Protein AF-0000000071758592 (afdb_homodimer)

pLDDT: mean 72.87, std 27.84, range [23.59, 98.31]

Solvent-accessible surface area (backbone atoms only — not comparable to full-atom values): 18813 Å² total; per-residue (Å²): 136,83,80,76,75,73,75,75,74,72,72,74,69,69,70,70,71,72,64,45,33,30,41,40,40,40,41,45,61,36,61,41,63,49,75,41,60,48,91,80,34,47,66,37,63,74,42,53,36,36,32,28,36,72,85,67,42,37,52,44,51,39,49,61,78,44,26,62,90,69,74,49,80,78,62,32,78,92,36,65,96,32,55,48,68,48,77,82,37,16,61,52,16,31,68,29,35,37,35,51,54,29,39,54,82,66,38,43,43,32,37,42,38,24,74,88,76,73,43,78,44,39,35,39,38,43,35,26,91,48,59,28,59,50,52,94,58,64,50,67,57,72,79,69,88,71,74,79,89,75,81,81,74,80,73,78,73,73,82,74,130,135,84,80,75,74,73,75,74,73,72,72,72,69,69,70,70,72,71,64,45,33,30,39,39,39,40,42,45,62,37,61,43,64,49,76,41,60,48,91,79,34,48,68,37,63,74,42,53,36,35,32,27,36,70,85,66,43,37,52,45,52,39,51,62,79,44,27,64,91,70,75,50,81,78,60,32,77,91,36,64,96,32,56,45,70,47,78,82,38,17,60,52,16,31,69,28,35,37,36,50,53,29,40,55,84,66,37,43,43,34,37,42,37,25,74,88,76,74,44,75,44,39,35,37,37,42,35,26,90,47,61,28,58,48,53,95,58,68,48,65,56,72,77,69,87,73,72,79,89,76,74,81,72,80,76,76,81,72,82,73,131

Foldseek 3Di:
DPPPPPPPPPPPPPPVVVQDAAEAEEEAQAKTKDWDFDPVQAQCLQFWKFKAFPPDAGQWIDHNHDILVHDDDDHHPVRPPFKDFDNVSNRRRIGMMMGGRDDQVNFGKMWMDRPVVGDIHIYGYGYANDPQPPDVPPPSPRDDPPDDDDDDDDDDDDPDD/DPPPPPPPPPPPPPPVVVQDAAEAEEEAQAKTKDWDFDPVQAQCLQFWKFKAFPPDAGQWIDHNHDILVHDDDDHHPVRPPFKDFDNVSNRRRIGMMMGGRDDQVNFGKMWMDRPVVGDIHIYGYGYANDDQPPDVPPPSPRDDPPPDDDDPDDDDPDPDD

Sequence (322 aa):
MIRIMRKLFSSVSLLNVHANVTRVVVKEGNDATLPCSLSTRQNITSELFDWKKDGQKEVFLYAGGETYSNGRMGQDAQFTNRVSHFPEELSHGNSSIIIRDAEVADSGSYTCDFPHLEQKSYIWLVVSEYIIISFGFQTLISPKAWFNSFSLSCKFSQFSAMIRIMRKLFSSVSLLNVHANVTRVVVKEGNDATLPCSLSTRQNITSELFDWKKDGQKEVFLYAGGETYSNGRMGQDAQFTNRVSHFPEELSHGNSSIIIRDAEVADSGSYTCDFPHLEQKSYIWLVVSEYIIISFGFQTLISPKAWFNSFSLSCKFSQFSA

Radius of gyration: 23.03 Å; Cα contacts (8 Å, |Δi|>4): 655; chains: 2; bounding box: 88×68×72 Å

InterPro domains:
  IPR003599 Immunoglobulin domain subtype [SM00409] (21-128)
  IPR007110 Immunoglobulin-like domain [PS50835] (10-123)
  IPR013106 Immunoglobulin V-set domain [PF07686] (23-118)
  IPR013106 Immunoglobulin V-set domain [SM00406] (31-114)
  IPR013783 Immunoglobulin-like fold [G3DSA:2.60.40.10] (12-132)
  IPR036179 Immunoglobulin-like domain superfamily [SSF48726] (23-114)
  IPR050504 BTN/MOG-like [PTHR24100] (13-127)

Secondary structure (DSSP, 8-state):
--------------------EEEEEEETTS-EEE--B-TT----TT-EEEEEETTTEEEEEEETTB-GGGT-----GGGTTTEEE-GGGGGGTB--EEETT--GGG-EEEEEEETTTTEEEEEEEEEESS-----TTT---------S-------------/--------------------EEEEEEETTS-EEE--B-TT----TT-EEEEEETTTEEEEEEETTB-GGGT-----GGGTTTEEE-GGGGGGTB--EEETT--GGG-EEEEEEETTTTEEEEEEEEEESS-----TTT---------S-------------

Structure (mmCIF, N/CA/C/O backbone):
data_AF-0000000071758592-model_v1
#
loop_
_entity.id
_entity.type
_entity.pdbx_description
1 polymer 'Ig-like domain-containing protein'
#
loop_
_atom_site.group_PDB
_atom_site.id
_atom_site.type_symbol
_atom_site.label_atom_id
_atom_site.label_alt_id
_atom_site.label_comp_id
_atom_site.label_asym_id
_atom_site.label_entity_id
_atom_site.label_seq_id
_atom_site.pdbx_PDB_ins_code
_atom_site.Cartn_x
_atom_site.Cartn_y
_atom_site.Cartn_z
_atom_site.occupancy
_atom_site.B_iso_or_equiv
_atom_site.auth_seq_id
_atom_site.auth_comp_id
_atom_site.auth_asym_id
_atom_site.auth_atom_id
_atom_site.pdbx_PDB_model_num
ATOM 1 N N . MET A 1 1 ? -38.25 19.5 50.875 1 31.03 1 MET A N 1
ATOM 2 C CA . MET A 1 1 ? -38.5 18.984 49.531 1 31.03 1 MET A CA 1
ATOM 3 C C . MET A 1 1 ? -37.344 19.359 48.594 1 31.03 1 MET A C 1
ATOM 5 O O . MET A 1 1 ? -37.281 20.484 48.094 1 31.03 1 MET A O 1
ATOM 9 N N . ILE A 1 2 ? -36.094 18.969 49 1 35.84 2 ILE A N 1
ATOM 10 C CA . ILE A 1 2 ? -34.812 19.125 48.344 1 35.84 2 ILE A CA 1
ATOM 11 C C . ILE A 1 2 ? -34.844 18.453 46.969 1 35.84 2 ILE A C 1
ATOM 13 O O . ILE A 1 2 ? -35.125 17.25 46.875 1 35.84 2 ILE A O 1
ATOM 17 N N . ARG A 1 3 ? -35.219 19.234 45.906 1 28.41 3 ARG A N 1
ATOM 18 C CA . ARG A 1 3 ? -35.188 18.922 44.469 1 28.41 3 ARG A CA 1
ATOM 19 C C . ARG A 1 3 ? -33.844 18.344 44.094 1 28.41 3 ARG A C 1
ATOM 21 O O . ARG A 1 3 ? -32.812 18.984 44.25 1 28.41 3 ARG A O 1
ATOM 28 N N . ILE A 1 4 ? -33.688 16.969 44.125 1 35 4 ILE A N 1
ATOM 29 C CA . ILE A 1 4 ? -32.625 16.109 43.594 1 35 4 ILE A CA 1
ATOM 30 C C . ILE A 1 4 ? -32.375 16.469 42.125 1 35 4 ILE A C 1
ATOM 32 O O . ILE A 1 4 ? -33.219 16.266 41.281 1 35 4 ILE A O 1
ATOM 36 N N . MET A 1 5 ? -31.938 17.688 41.844 1 31.64 5 MET A N 1
ATOM 37 C CA . MET A 1 5 ? -31.484 17.891 40.469 1 31.64 5 MET A CA 1
ATOM 38 C C . MET A 1 5 ? -30.547 16.766 40.031 1 31.64 5 MET A C 1
ATOM 40 O O . MET A 1 5 ? -29.438 16.641 40.594 1 31.64 5 MET A O 1
ATOM 44 N N . ARG A 1 6 ? -31.125 15.625 39.688 1 28.97 6 ARG A N 1
ATOM 45 C CA . ARG A 1 6 ? -30.391 14.57 39 1 28.97 6 ARG A CA 1
ATOM 46 C C . ARG A 1 6 ? -29.656 15.125 37.781 1 28.97 6 ARG A C 1
ATOM 48 O O . ARG A 1 6 ? -30.297 15.633 36.844 1 28.97 6 ARG A O 1
ATOM 55 N N . LYS A 1 7 ? -28.562 15.883 38.031 1 34.12 7 LYS A N 1
ATOM 56 C CA . LYS A 1 7 ? -27.719 16.172 36.875 1 34.12 7 LYS A CA 1
ATOM 57 C C . LYS A 1 7 ? -27.547 14.914 36.031 1 34.12 7 LYS A C 1
ATOM 59 O O . LYS A 1 7 ? -27.031 13.898 36.5 1 34.12 7 LYS A O 1
ATOM 64 N N . LEU A 1 8 ? -28.438 14.711 35.031 1 31.7 8 LEU A N 1
ATOM 65 C CA . LEU A 1 8 ? -28.234 13.766 33.938 1 31.7 8 LEU A CA 1
ATOM 66 C C . LEU A 1 8 ? -26.891 13.977 33.281 1 31.7 8 LEU A C 1
ATOM 68 O O . LEU A 1 8 ? -26.625 15.039 32.688 1 31.7 8 LEU A O 1
ATOM 72 N N . PHE A 1 9 ? -25.781 13.586 33.938 1 29.17 9 PHE A N 1
ATOM 73 C CA . PHE A 1 9 ? -24.547 13.445 33.188 1 29.17 9 PHE A CA 1
ATOM 74 C C . PHE A 1 9 ? -24.75 12.617 31.922 1 29.17 9 PHE A C 1
ATOM 76 O O . PHE A 1 9 ? -25.078 11.43 32 1 29.17 9 PHE A O 1
ATOM 83 N N . SER A 1 10 ? -25.359 13.281 30.906 1 29.67 10 SER A N 1
ATOM 84 C CA . SER A 1 10 ? -25.266 12.641 29.594 1 29.67 10 SER A CA 1
ATOM 85 C C . SER A 1 10 ? -23.844 12.164 29.328 1 29.67 10 SER A C 1
ATOM 87 O O . SER A 1 10 ? -22.891 12.945 29.422 1 29.67 10 SER A O 1
ATOM 89 N N . SER A 1 11 ? -23.531 10.969 29.641 1 29.34 11 SER A N 1
ATOM 90 C CA . SER A 1 11 ? -22.328 10.289 29.156 1 29.34 11 SER A CA 1
ATOM 91 C C . SER A 1 11 ? -22.109 10.555 27.672 1 29.34 11 SER A C 1
ATOM 93 O O . SER A 1 11 ? -22.953 10.234 26.844 1 29.34 11 SER A O 1
ATOM 95 N N . VAL A 1 12 ? -21.625 11.75 27.312 1 29.31 12 VAL A N 1
ATOM 96 C CA . VAL A 1 12 ? -21.078 11.82 25.953 1 29.31 12 VAL A CA 1
ATOM 97 C C . VAL A 1 12 ? -20.328 10.531 25.641 1 29.31 12 VAL A C 1
ATOM 99 O O . VAL A 1 12 ? -19.344 10.195 26.297 1 29.31 12 VAL A O 1
ATOM 102 N N . SER A 1 13 ? -21.062 9.531 25.297 1 26.5 13 SER A N 1
ATOM 103 C CA . SER A 1 13 ? -20.422 8.391 24.641 1 26.5 13 SER A CA 1
ATOM 104 C C . SER A 1 13 ? -19.391 8.844 23.625 1 26.5 13 SER A C 1
ATOM 106 O O . SER A 1 13 ? -19.703 9.555 22.656 1 26.5 13 SER A O 1
ATOM 108 N N . LEU A 1 14 ? -18.297 9.359 24.094 1 26.42 14 LEU A N 1
ATOM 109 C CA . LEU A 1 14 ? -17.188 9.406 23.141 1 26.42 14 LEU A CA 1
ATOM 110 C C . LEU A 1 14 ? -17.219 8.195 22.219 1 26.42 14 LEU A C 1
ATOM 112 O O . LEU A 1 14 ? -17.141 7.055 22.688 1 26.42 14 LEU A O 1
ATOM 116 N N . LEU A 1 15 ? -18.172 8.227 21.312 1 27.3 15 LEU A N 1
ATOM 117 C CA . LEU A 1 15 ? -17.953 7.297 20.219 1 27.3 15 LEU A CA 1
ATOM 118 C C . LEU A 1 15 ? -16.453 7.129 19.938 1 27.3 15 LEU A C 1
ATOM 120 O O . LEU A 1 15 ? -15.773 8.102 19.609 1 27.3 15 LEU A O 1
ATOM 124 N N . ASN A 1 16 ? -15.773 6.52 20.828 1 29.36 16 ASN A N 1
ATOM 125 C CA . ASN A 1 16 ? -14.484 5.98 20.422 1 29.36 16 ASN A CA 1
ATOM 126 C C . ASN A 1 16 ? -14.477 5.578 18.953 1 29.36 16 ASN A C 1
ATOM 128 O O . ASN A 1 16 ? -14.992 4.52 18.594 1 29.36 16 ASN A O 1
ATOM 132 N N . VAL A 1 17 ? -14.969 6.387 18.047 1 33.94 17 VAL A N 1
ATOM 133 C CA . VAL A 1 17 ? -14.805 6.039 16.641 1 33.94 17 VAL A CA 1
ATOM 134 C C . VAL A 1 17 ? -13.414 5.461 16.406 1 33.94 17 VAL A C 1
ATOM 136 O O . VAL A 1 17 ? -12.406 6.16 16.562 1 33.94 17 VAL A O 1
ATOM 139 N N . HIS A 1 18 ? -13.023 4.312 16.969 1 38.28 18 HIS A N 1
ATOM 140 C CA . HIS A 1 18 ? -11.867 3.473 16.688 1 38.28 18 HIS A CA 1
ATOM 141 C C . HIS A 1 18 ? -11.461 3.588 15.219 1 38.28 18 HIS A C 1
ATOM 143 O O . HIS A 1 18 ? -12.148 3.082 14.328 1 38.28 18 HIS A O 1
ATOM 149 N N . ALA A 1 19 ? -11.242 4.762 14.672 1 47.91 19 ALA A N 1
ATOM 150 C CA . ALA A 1 19 ? -10.742 4.887 13.305 1 47.91 19 ALA A CA 1
ATOM 151 C C . ALA A 1 19 ? -9.766 3.758 12.977 1 47.91 19 ALA A C 1
ATOM 153 O O . ALA A 1 19 ? -8.898 3.426 13.781 1 47.91 19 ALA A O 1
ATOM 154 N N . ASN A 1 20 ? -10.102 2.705 12.273 1 61.38 20 ASN A N 1
ATOM 155 C CA . ASN A 1 20 ? -9.297 1.632 11.703 1 61.38 20 ASN A CA 1
ATOM 156 C C . ASN A 1 20 ? -7.984 2.16 11.125 1 61.38 20 ASN A C 1
ATOM 158 O O . ASN A 1 20 ? -7.988 3.102 10.336 1 61.38 20 ASN A O 1
ATOM 162 N N . VAL A 1 21 ? -6.934 1.914 11.898 1 72.38 21 VAL A N 1
ATOM 163 C CA . VAL A 1 21 ? -5.609 2.342 11.453 1 72.38 21 VAL A CA 1
ATOM 164 C C . VAL A 1 21 ? -4.969 1.245 10.609 1 72.38 21 VAL A C 1
ATOM 166 O O . VAL A 1 21 ? -4.918 0.085 11.023 1 72.38 21 VAL A O 1
ATOM 169 N N . THR A 1 22 ? -4.688 1.571 9.398 1 77.62 22 THR A N 1
ATOM 170 C CA . THR A 1 22 ? -3.928 0.659 8.547 1 77.62 22 THR A CA 1
ATOM 171 C C . THR A 1 22 ? -2.434 0.759 8.844 1 77.62 22 THR A C 1
ATOM 173 O O . THR A 1 22 ? -1.905 1.856 9.031 1 77.62 22 THR A O 1
ATOM 176 N N . ARG A 1 23 ? -1.809 -0.442 8.836 1 79.56 23 ARG A N 1
ATOM 177 C CA . ARG A 1 23 ? -0.366 -0.462 9.055 1 79.56 23 ARG A CA 1
ATOM 178 C C . ARG A 1 23 ? 0.372 -0.882 7.789 1 79.56 23 ARG A C 1
ATOM 180 O O . ARG A 1 23 ? 0.004 -1.87 7.148 1 79.56 23 ARG A O 1
ATOM 187 N N . VAL A 1 24 ? 1.35 -0.107 7.516 1 84.75 24 VAL A N 1
ATOM 188 C CA . VAL A 1 24 ? 2.227 -0.403 6.387 1 84.75 24 VAL A CA 1
ATOM 189 C C . VAL A 1 24 ? 3.674 -0.498 6.867 1 84.75 24 VAL A C 1
ATOM 191 O O . VAL A 1 24 ? 4.18 0.418 7.52 1 84.75 24 VAL A O 1
ATOM 194 N N . VAL A 1 25 ? 4.262 -1.623 6.668 1 81.5 25 VAL A N 1
ATOM 195 C CA . VAL A 1 25 ? 5.652 -1.841 7.059 1 81.5 25 VAL A CA 1
ATOM 196 C C . VAL A 1 25 ? 6.496 -2.145 5.82 1 81.5 25 VAL A C 1
ATOM 198 O O . VAL A 1 25 ? 6.219 -3.102 5.094 1 81.5 25 VAL A O 1
ATOM 201 N N . VAL A 1 26 ? 7.562 -1.244 5.582 1 84 26 VAL A N 1
ATOM 202 C CA . VAL A 1 26 ? 8.414 -1.439 4.41 1 84 26 VAL A CA 1
ATOM 203 C C . VAL A 1 26 ? 9.883 -1.297 4.809 1 84 26 VAL A C 1
ATOM 205 O O . VAL A 1 26 ? 10.195 -0.675 5.828 1 84 26 VAL A O 1
ATOM 208 N N . LYS A 1 27 ? 10.695 -1.853 4.004 1 79.31 27 LYS A N 1
ATOM 209 C CA . LYS A 1 27 ? 12.133 -1.648 4.164 1 79.31 27 LYS A CA 1
ATOM 210 C C . LYS A 1 27 ? 12.57 -0.303 3.588 1 79.31 27 LYS A C 1
ATOM 212 O O . LYS A 1 27 ? 12.016 0.156 2.588 1 79.31 27 LYS A O 1
ATOM 217 N N . GLU A 1 28 ? 13.555 0.282 4.281 1 85.25 28 GLU A N 1
ATOM 218 C CA . GLU A 1 28 ? 14.109 1.518 3.734 1 85.25 28 GLU A CA 1
ATOM 219 C C . GLU A 1 28 ? 14.562 1.327 2.291 1 85.25 28 GLU A C 1
ATOM 221 O O . GLU A 1 28 ? 15.125 0.286 1.943 1 85.25 28 GLU A O 1
ATOM 226 N N . GLY A 1 29 ? 14.391 2.414 1.484 1 85.69 29 GLY A N 1
ATOM 227 C CA . GLY A 1 29 ? 14.758 2.359 0.079 1 85.69 29 GLY A CA 1
ATOM 228 C C . GLY A 1 29 ? 13.633 1.854 -0.812 1 85.69 29 GLY A C 1
ATOM 229 O O . GLY A 1 29 ? 13.656 2.074 -2.025 1 85.69 29 GLY A O 1
ATOM 230 N N . ASN A 1 30 ? 12.719 1.124 -0.213 1 84.88 30 ASN A N 1
ATOM 231 C CA . ASN A 1 30 ? 11.539 0.695 -0.96 1 84.88 30 ASN A CA 1
ATOM 232 C C . ASN A 1 30 ? 10.477 1.791 -1.013 1 84.88 30 ASN A C 1
ATOM 234 O O . ASN A 1 30 ? 10.5 2.719 -0.203 1 84.88 30 ASN A O 1
ATOM 238 N N . ASP A 1 31 ? 9.586 1.705 -2.064 1 89.94 31 ASP A N 1
ATOM 239 C CA . ASP A 1 31 ? 8.43 2.596 -2.104 1 89.94 31 ASP A CA 1
ATOM 240 C C . ASP 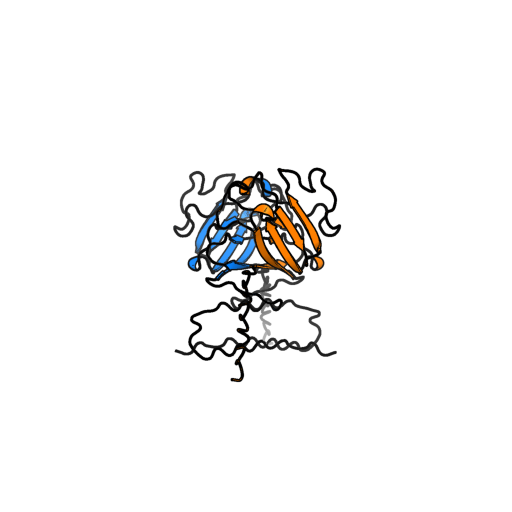A 1 31 ? 7.375 2.17 -1.088 1 89.94 31 ASP A C 1
ATOM 242 O O . ASP A 1 31 ? 7.191 0.977 -0.838 1 89.94 31 ASP A O 1
ATOM 246 N N . ALA A 1 32 ? 6.773 3.121 -0.51 1 92.5 32 ALA A N 1
ATOM 247 C CA . ALA A 1 32 ? 5.652 2.863 0.39 1 92.5 32 ALA A CA 1
ATOM 248 C C . ALA A 1 32 ? 4.352 3.424 -0.18 1 92.5 32 ALA A C 1
ATOM 250 O O . ALA A 1 32 ? 4.227 4.633 -0.384 1 92.5 32 ALA A O 1
ATOM 251 N N . THR A 1 33 ? 3.424 2.574 -0.477 1 93.5 33 THR A N 1
ATOM 252 C CA . THR A 1 33 ? 2.088 3.027 -0.851 1 93.5 33 THR A CA 1
ATOM 253 C C . THR A 1 33 ? 1.176 3.086 0.371 1 93.5 33 THR A C 1
ATOM 255 O O . THR A 1 33 ? 1.047 2.104 1.104 1 93.5 33 THR A O 1
ATOM 258 N N . LEU A 1 34 ? 0.631 4.211 0.607 1 94.75 34 LEU A N 1
ATOM 259 C CA . LEU A 1 34 ? -0.31 4.414 1.703 1 94.75 34 LEU A CA 1
ATOM 260 C C . LEU A 1 34 ? -1.748 4.379 1.198 1 94.75 34 LEU A C 1
ATOM 262 O O . LEU A 1 34 ? -2.174 5.277 0.466 1 94.75 34 LEU A O 1
ATOM 266 N N . PRO A 1 35 ? -2.461 3.342 1.61 1 91.94 35 PRO A N 1
ATOM 267 C CA . PRO A 1 35 ? -3.791 3.141 1.031 1 91.94 35 PRO A CA 1
ATOM 268 C C . PRO A 1 35 ? -4.852 4.035 1.667 1 91.94 35 PRO A C 1
ATOM 270 O O . PRO A 1 35 ? -4.883 4.188 2.891 1 91.94 35 PRO A O 1
ATOM 273 N N . CYS A 1 36 ? -5.652 4.609 0.811 1 92.38 36 CYS A N 1
ATOM 274 C CA . CYS A 1 36 ? -6.816 5.387 1.228 1 92.38 36 CYS A CA 1
ATOM 275 C C . CYS A 1 36 ? -7.898 5.371 0.153 1 92.38 36 CYS A C 1
ATOM 277 O O . CYS A 1 36 ? -7.664 5.812 -0.974 1 92.38 36 CYS A O 1
ATOM 279 N N . SER A 1 37 ? -9.008 4.832 0.519 1 90.44 37 SER A N 1
ATOM 280 C CA . SER A 1 37 ? -10.141 4.789 -0.401 1 90.44 37 SER A CA 1
ATOM 281 C C . SER A 1 37 ? -11.453 5.035 0.329 1 90.44 37 SER A C 1
ATOM 283 O O . SER A 1 37 ? -11.625 4.609 1.474 1 90.44 37 SER A O 1
ATOM 285 N N . LEU A 1 38 ? -12.266 5.707 -0.417 1 90.38 38 LEU A N 1
ATOM 286 C CA . LEU A 1 38 ? -13.602 5.914 0.133 1 90.38 38 LEU A CA 1
ATOM 287 C C . LEU A 1 38 ? -14.406 4.617 0.118 1 90.38 38 LEU A C 1
ATOM 289 O O . LEU A 1 38 ? -14.312 3.836 -0.833 1 90.38 38 LEU A O 1
ATOM 293 N N . SER A 1 39 ? -15.148 4.457 1.162 1 83.38 39 SER A N 1
ATOM 294 C CA . SER A 1 39 ? -15.992 3.271 1.231 1 83.38 39 SER A CA 1
ATOM 295 C C . SER A 1 39 ? -17.031 3.266 0.115 1 83.38 39 SER A C 1
ATOM 297 O O . SER A 1 39 ? -17.438 2.201 -0.362 1 83.38 39 SER A O 1
ATOM 299 N N . THR A 1 40 ? -17.406 4.434 -0.372 1 89.44 40 THR A N 1
ATOM 300 C CA . THR A 1 40 ? -18.422 4.566 -1.406 1 89.44 40 THR A CA 1
ATOM 301 C C . THR A 1 40 ? -17.828 4.332 -2.789 1 89.44 40 THR A C 1
ATOM 303 O O . THR A 1 40 ? -18.547 4.105 -3.758 1 89.44 40 THR A O 1
ATOM 306 N N . ARG A 1 41 ? -16.531 4.422 -2.914 1 91.38 41 ARG A N 1
ATOM 307 C CA . ARG A 1 41 ? -15.805 4.293 -4.172 1 91.38 41 ARG A CA 1
ATOM 308 C C . ARG A 1 41 ? -16.266 5.336 -5.184 1 91.38 41 ARG A C 1
ATOM 310 O O . ARG A 1 41 ? -16.172 5.121 -6.395 1 91.38 41 ARG A O 1
ATOM 317 N N . GLN A 1 42 ? -16.859 6.402 -4.707 1 95.25 42 GLN A N 1
ATOM 318 C CA . GLN A 1 42 ? -17.297 7.461 -5.613 1 95.25 42 GLN A CA 1
ATOM 319 C C . GLN A 1 42 ? -16.109 8.102 -6.324 1 95.25 42 GLN A C 1
ATOM 321 O O . GLN A 1 42 ? -14.992 8.086 -5.812 1 95.25 42 GLN A O 1
ATOM 326 N N . ASN A 1 43 ? -16.438 8.695 -7.48 1 96.5 43 ASN A N 1
ATOM 327 C CA . ASN A 1 43 ? -15.438 9.461 -8.219 1 96.5 43 ASN A CA 1
ATOM 328 C C . ASN A 1 43 ? -14.961 10.672 -7.422 1 96.5 43 ASN A C 1
ATOM 330 O O . ASN A 1 43 ? -15.773 11.445 -6.91 1 96.5 43 ASN A O 1
ATOM 334 N N . ILE A 1 44 ? -13.641 10.852 -7.344 1 96.81 44 ILE A N 1
ATOM 335 C CA . ILE A 1 44 ? -13.133 11.93 -6.492 1 96.81 44 ILE A CA 1
ATOM 336 C C . ILE A 1 44 ? -12.242 12.859 -7.309 1 96.81 44 ILE A C 1
ATOM 338 O O . ILE A 1 44 ? -11.391 13.555 -6.754 1 96.81 44 ILE A O 1
ATOM 342 N N . THR A 1 45 ? -12.344 12.867 -8.617 1 96.31 45 THR A N 1
ATOM 343 C CA . THR A 1 45 ? -11.516 13.688 -9.492 1 96.31 45 THR A CA 1
ATOM 344 C C . THR A 1 45 ? -11.719 15.172 -9.188 1 96.31 45 THR A C 1
ATOM 346 O O . THR A 1 45 ? -10.812 15.984 -9.414 1 96.31 45 THR A O 1
ATOM 349 N N . SER A 1 46 ? -12.828 15.492 -8.641 1 95.31 46 SER A N 1
ATOM 350 C CA . SER A 1 46 ? -13.125 16.891 -8.336 1 95.31 46 SER A CA 1
ATOM 351 C C . SER A 1 46 ? -13.078 17.156 -6.836 1 95.31 46 SER A C 1
ATOM 353 O O . SER A 1 46 ? -13.383 18.266 -6.383 1 95.31 46 SER A O 1
ATOM 355 N N . GLU A 1 47 ? -12.727 16.141 -6.074 1 95.75 47 GLU A N 1
ATOM 356 C CA . GLU A 1 47 ? -12.719 16.281 -4.621 1 95.75 47 GLU A CA 1
ATOM 357 C C . GLU A 1 47 ? -11.375 16.812 -4.125 1 95.75 47 GLU A C 1
ATOM 359 O O . GLU A 1 47 ? -10.359 16.656 -4.797 1 95.75 47 GLU A O 1
ATOM 364 N N . LEU A 1 48 ? -11.438 17.547 -2.992 1 96.62 48 LEU A N 1
ATOM 365 C CA . LEU A 1 48 ? -10.242 17.938 -2.264 1 96.62 48 LEU A CA 1
ATOM 366 C C . LEU A 1 48 ? -9.867 16.875 -1.227 1 96.62 48 LEU A C 1
ATOM 368 O O . LEU A 1 48 ? -10.727 16.375 -0.5 1 96.62 48 LEU A O 1
ATOM 372 N N . PHE A 1 49 ? -8.672 16.438 -1.264 1 97.19 49 PHE A N 1
ATOM 373 C CA . PHE A 1 49 ? -8.164 15.602 -0.18 1 97.19 49 PHE A CA 1
ATOM 374 C C . PHE A 1 49 ? -6.691 15.891 0.086 1 97.19 49 PHE A C 1
ATOM 376 O O . PHE A 1 49 ? -6 16.453 -0.769 1 97.19 49 PHE A O 1
ATOM 383 N N . ASP A 1 50 ? -6.27 15.578 1.3 1 97.56 50 ASP A N 1
ATOM 384 C CA . ASP A 1 50 ? -4.859 15.781 1.616 1 97.56 50 ASP A CA 1
ATOM 385 C C . ASP A 1 50 ? -4.332 14.672 2.518 1 97.56 50 ASP A C 1
ATOM 387 O O . ASP A 1 50 ? -5.105 13.852 3.021 1 97.56 50 ASP A O 1
ATOM 391 N N . TRP A 1 51 ? -3.061 14.586 2.496 1 97.81 51 TRP A N 1
ATOM 392 C CA . TRP A 1 51 ? -2.307 13.695 3.377 1 97.81 51 TRP A CA 1
ATOM 393 C C . TRP A 1 51 ? -1.39 14.492 4.297 1 97.81 51 TRP A C 1
ATOM 395 O O . TRP A 1 51 ? -0.675 15.391 3.846 1 97.81 51 TRP A O 1
ATOM 405 N N . LYS A 1 52 ? -1.443 14.18 5.617 1 98.12 52 LYS A N 1
ATOM 406 C CA . LYS A 1 52 ? -0.551 14.789 6.598 1 98.12 52 LYS A CA 1
ATOM 407 C C . LYS A 1 52 ? 0.151 13.727 7.438 1 98.12 52 LYS A C 1
ATOM 409 O O . LYS A 1 52 ? -0.418 12.672 7.711 1 98.12 52 LYS A O 1
ATOM 414 N N . LYS A 1 53 ? 1.317 14.047 7.762 1 97.88 53 LYS A N 1
ATOM 415 C CA . LYS A 1 53 ? 2.07 13.203 8.68 1 97.88 53 LYS A CA 1
ATOM 416 C C . LYS A 1 53 ? 2.115 13.82 10.078 1 97.88 53 LYS A C 1
ATOM 418 O O . LYS A 1 53 ? 2.377 15.016 10.227 1 97.88 53 LYS A O 1
ATOM 423 N N . ASP A 1 54 ? 1.842 12.945 11.039 1 95 54 ASP A N 1
ATOM 424 C CA . ASP A 1 54 ? 1.932 13.32 12.453 1 95 54 ASP A CA 1
ATOM 425 C C . ASP A 1 54 ? 1.152 14.602 12.727 1 95 54 ASP A C 1
ATOM 427 O O . ASP A 1 54 ? 1.602 15.453 13.5 1 95 54 ASP A O 1
ATOM 431 N N . GLY A 1 55 ? 0.114 14.75 12.031 1 92.75 55 GLY A N 1
ATOM 432 C CA . GLY A 1 55 ? -0.851 15.805 12.297 1 92.75 55 GLY A CA 1
ATOM 433 C C . GLY A 1 55 ? -0.437 17.141 11.727 1 92.75 55 GLY A C 1
ATOM 434 O O . GLY A 1 55 ? -1.276 18.031 11.523 1 92.75 55 GLY A O 1
ATOM 435 N N . GLN A 1 56 ? 0.76 17.328 11.32 1 92.75 56 GLN A N 1
ATOM 436 C CA . GLN A 1 56 ? 1.2 18.688 11.023 1 92.75 56 GLN A CA 1
ATOM 437 C C . GLN A 1 56 ? 1.896 18.766 9.664 1 92.75 56 GLN A C 1
ATOM 439 O O . GLN A 1 56 ? 1.67 19.688 8.891 1 92.75 56 GLN A O 1
ATOM 444 N N . LYS A 1 57 ? 2.715 17.828 9.344 1 97.44 57 LYS A N 1
ATOM 445 C CA . LYS A 1 57 ? 3.518 17.906 8.125 1 97.44 57 LYS A CA 1
ATOM 446 C C . LYS A 1 57 ? 2.676 17.609 6.895 1 97.44 57 LYS A C 1
ATOM 448 O O . LYS A 1 57 ? 2.09 16.531 6.785 1 97.44 57 LYS A O 1
ATOM 453 N N . GLU A 1 58 ? 2.664 18.562 5.977 1 97.75 58 GLU A N 1
ATOM 454 C CA . GLU A 1 58 ? 1.928 18.359 4.73 1 97.75 58 GLU A CA 1
ATOM 455 C C . GLU A 1 58 ? 2.66 17.391 3.805 1 97.75 58 GLU A C 1
ATOM 457 O O . GLU A 1 58 ? 3.795 17.656 3.4 1 97.75 58 GLU A O 1
ATOM 462 N N . VAL A 1 59 ? 2.027 16.344 3.488 1 98.19 59 VAL A N 1
ATOM 463 C CA . VAL A 1 59 ? 2.633 15.305 2.662 1 98.19 59 VAL A CA 1
ATOM 464 C C . VAL A 1 59 ? 2.162 15.453 1.218 1 98.19 59 VAL A C 1
ATOM 466 O O . VAL A 1 59 ? 2.975 15.445 0.29 1 98.19 59 VAL A O 1
ATOM 469 N N . PHE A 1 60 ? 0.877 15.57 1.078 1 97.75 60 PHE A N 1
ATOM 470 C CA . PHE A 1 60 ? 0.27 15.625 -0.246 1 97.75 60 PHE A CA 1
ATOM 471 C C . PHE A 1 60 ? -1.065 16.359 -0.199 1 97.75 60 PHE A C 1
ATOM 473 O O . PHE A 1 60 ? -1.789 16.281 0.795 1 97.75 60 PHE A O 1
ATOM 480 N N . LEU A 1 61 ? -1.315 17.094 -1.279 1 97.12 61 LEU A N 1
ATOM 481 C CA . LEU A 1 61 ? -2.582 17.797 -1.427 1 97.12 61 LEU A CA 1
ATOM 482 C C . LEU A 1 61 ? -3.092 17.719 -2.861 1 97.12 61 LEU A C 1
ATOM 484 O O . LEU A 1 61 ? -2.334 17.938 -3.809 1 97.12 61 LEU A O 1
ATOM 488 N N . TYR A 1 62 ? -4.332 17.281 -2.908 1 96.88 62 TYR A N 1
ATOM 489 C CA . TYR A 1 62 ? -5.027 17.281 -4.191 1 96.88 62 TYR A CA 1
ATOM 490 C C . TYR A 1 62 ? -6.23 18.219 -4.156 1 96.88 62 TYR A C 1
ATOM 492 O O . TYR A 1 62 ? -7.129 18.047 -3.33 1 96.88 62 TYR A O 1
ATOM 500 N N . ALA A 1 63 ? -6.203 19.109 -5.066 1 93.38 63 ALA A N 1
ATOM 501 C CA . ALA A 1 63 ? -7.309 20.062 -5.195 1 93.38 63 ALA A CA 1
ATOM 502 C C . ALA A 1 63 ? -7.68 20.266 -6.66 1 93.38 63 ALA A C 1
ATOM 504 O O . ALA A 1 63 ? -7.125 21.141 -7.328 1 93.38 63 ALA A O 1
ATOM 505 N N . GLY A 1 64 ? -8.734 19.547 -7.086 1 85.94 64 GLY A N 1
ATOM 506 C CA . GLY A 1 64 ? -9.203 19.734 -8.453 1 85.94 64 GLY A CA 1
ATOM 507 C C . GLY A 1 64 ? -8.125 19.5 -9.492 1 85.94 64 GLY A C 1
ATOM 508 O O . GLY A 1 64 ? -8 20.266 -10.445 1 85.94 64 GLY A O 1
ATOM 509 N N . GLY A 1 65 ? -7.258 18.656 -9.234 1 86.69 65 GLY A N 1
ATOM 510 C CA . GLY A 1 65 ? -6.227 18.344 -10.211 1 86.69 65 GLY A CA 1
ATOM 511 C C . GLY A 1 65 ? -4.891 18.984 -9.891 1 86.69 65 GLY A C 1
ATOM 512 O O . GLY A 1 65 ? -3.863 18.625 -10.469 1 86.69 65 GLY A O 1
ATOM 513 N N . GLU A 1 66 ? -4.863 19.906 -9.016 1 89.62 66 GLU A N 1
ATOM 514 C CA . GLU A 1 66 ? -3.621 20.562 -8.633 1 89.62 66 GLU A CA 1
ATOM 515 C C . GLU A 1 66 ? -2.924 19.812 -7.504 1 89.62 66 GLU A C 1
ATOM 517 O O . GLU A 1 66 ? -3.568 19.391 -6.539 1 89.62 66 GLU A O 1
ATOM 522 N N . THR A 1 67 ? -1.64 19.531 -7.75 1 91.75 67 THR A N 1
ATOM 523 C CA . THR A 1 67 ? -0.792 18.891 -6.754 1 91.75 67 THR A CA 1
ATOM 524 C C . THR A 1 67 ? 0.553 19.609 -6.645 1 91.75 67 THR A C 1
ATOM 526 O O . THR A 1 67 ? 0.797 20.594 -7.344 1 91.75 67 THR A O 1
ATOM 529 N N . TYR A 1 68 ? 1.388 19.156 -5.766 1 87.25 68 TYR A N 1
ATOM 530 C CA . TYR A 1 68 ? 2.695 19.781 -5.574 1 87.25 68 TYR A CA 1
ATOM 531 C C . TYR A 1 68 ? 3.6 19.516 -6.773 1 87.25 68 TYR A C 1
ATOM 533 O O . TYR A 1 68 ? 4.543 20.266 -7.02 1 87.25 68 TYR A O 1
ATOM 541 N N . SER A 1 69 ? 3.268 18.5 -7.477 1 83.06 69 SER A N 1
ATOM 542 C CA . SER A 1 69 ? 4.074 18.172 -8.648 1 83.06 69 SER A CA 1
ATOM 543 C C . SER A 1 69 ? 3.75 19.094 -9.82 1 83.06 69 SER A C 1
ATOM 545 O O . SER A 1 69 ? 4.492 19.141 -10.805 1 83.06 69 SER A O 1
ATOM 547 N N . ASN A 1 70 ? 2.701 19.797 -9.672 1 85.44 70 ASN A N 1
ATOM 548 C CA . ASN A 1 70 ? 2.35 20.672 -10.781 1 85.44 70 ASN A CA 1
ATOM 549 C C . ASN A 1 70 ? 2.094 22.094 -10.312 1 85.44 70 ASN A C 1
ATOM 551 O O . ASN A 1 70 ? 1.188 22.766 -10.805 1 85.44 70 ASN A O 1
ATOM 555 N N . GLY A 1 71 ? 2.811 22.609 -9.367 1 78.56 71 GLY A N 1
ATOM 556 C CA . GLY A 1 71 ? 2.836 24.047 -9.133 1 78.56 71 GLY A CA 1
ATOM 557 C C . GLY A 1 71 ? 2.396 24.438 -7.738 1 78.56 71 GLY A C 1
ATOM 558 O O . GLY A 1 71 ? 2.605 25.578 -7.309 1 78.56 71 GLY A O 1
ATOM 559 N N . ARG A 1 72 ? 1.734 23.609 -7.059 1 83.12 72 ARG A N 1
ATOM 560 C CA . ARG A 1 72 ? 1.337 23.969 -5.699 1 83.12 72 ARG A CA 1
ATOM 561 C C . ARG A 1 72 ? 2.545 24.016 -4.77 1 83.12 72 ARG A C 1
ATOM 563 O O . ARG A 1 72 ? 3.518 23.281 -4.973 1 83.12 72 ARG A O 1
ATOM 570 N N . MET A 1 73 ? 2.414 24.922 -3.771 1 86.75 73 MET A N 1
ATOM 571 C CA . MET A 1 73 ? 3.49 25.078 -2.799 1 86.75 73 MET A CA 1
ATOM 572 C C . MET A 1 73 ? 3.025 24.688 -1.402 1 86.75 73 MET A C 1
ATOM 574 O O . MET A 1 73 ? 1.826 24.516 -1.166 1 86.75 73 MET A O 1
ATOM 578 N N . GLY A 1 74 ? 4.031 24.406 -0.529 1 92 74 GLY A N 1
ATOM 579 C CA . GLY A 1 74 ? 3.68 24.219 0.87 1 92 74 GLY A CA 1
ATOM 580 C C . GLY A 1 74 ? 3.912 22.797 1.357 1 92 74 GLY A C 1
ATOM 581 O O . GLY A 1 74 ? 3.732 22.5 2.543 1 92 74 GLY A O 1
ATOM 582 N N . GLN A 1 75 ? 4.289 21.953 0.503 1 96 75 GLN A N 1
ATOM 583 C CA . GLN A 1 75 ? 4.633 20.594 0.934 1 96 75 GLN A CA 1
ATOM 584 C C . GLN A 1 75 ? 5.828 20.609 1.882 1 96 75 GLN A C 1
ATOM 586 O O . GLN A 1 75 ? 6.758 21.406 1.707 1 96 75 GLN A O 1
ATOM 591 N N . ASP A 1 76 ? 5.738 19.797 2.92 1 97.44 76 ASP A N 1
ATOM 592 C CA . ASP A 1 76 ? 6.895 19.656 3.799 1 97.44 76 ASP A CA 1
ATOM 593 C C . ASP A 1 76 ? 8.125 19.203 3.016 1 97.44 76 ASP A C 1
ATOM 595 O O . ASP A 1 76 ? 8.031 18.344 2.139 1 97.44 76 ASP A O 1
ATOM 599 N N . ALA A 1 77 ? 9.273 19.734 3.408 1 96.44 77 ALA A N 1
ATOM 600 C CA . ALA A 1 77 ? 10.531 19.469 2.703 1 96.44 77 ALA A CA 1
ATOM 601 C C . ALA A 1 77 ? 10.852 17.984 2.684 1 96.44 77 ALA A C 1
ATOM 603 O O . ALA A 1 77 ? 11.461 17.484 1.734 1 96.44 77 ALA A O 1
ATOM 604 N N . GLN A 1 78 ? 10.453 17.266 3.609 1 97.31 78 GLN A N 1
ATOM 605 C CA . GLN A 1 78 ? 10.719 15.836 3.725 1 97.31 78 GLN A CA 1
ATOM 606 C C . GLN A 1 78 ? 10.148 15.078 2.529 1 97.31 78 GLN A C 1
ATOM 608 O O . GLN A 1 78 ? 10.656 14.008 2.168 1 97.31 78 GLN A O 1
ATOM 613 N N . PHE A 1 79 ? 9.195 15.625 1.88 1 97.38 79 PHE A N 1
ATOM 614 C CA . PHE A 1 79 ? 8.422 14.844 0.922 1 97.38 79 PHE A CA 1
ATOM 615 C C . PHE A 1 79 ? 8.555 15.422 -0.482 1 97.38 79 PHE A C 1
ATOM 617 O O . PHE A 1 79 ? 7.922 14.938 -1.421 1 97.38 79 PHE A O 1
ATOM 624 N N . THR A 1 80 ? 9.359 16.453 -0.604 1 94.62 80 THR A N 1
ATOM 625 C CA . THR A 1 80 ? 9.477 17.141 -1.884 1 94.62 80 THR A CA 1
ATOM 626 C C . THR A 1 80 ? 9.953 16.172 -2.973 1 94.62 80 THR A C 1
ATOM 628 O O . THR A 1 80 ? 10.953 15.484 -2.799 1 94.62 80 THR A O 1
ATOM 631 N N . ASN A 1 81 ? 9.18 16.062 -4.035 1 91.75 81 ASN A N 1
ATOM 632 C CA . ASN A 1 81 ? 9.508 15.32 -5.246 1 91.75 81 ASN A CA 1
ATOM 633 C C . ASN A 1 81 ? 9.508 13.812 -4.996 1 91.75 81 ASN A C 1
ATOM 635 O O . ASN A 1 81 ? 10.102 13.055 -5.758 1 91.75 81 ASN A O 1
ATOM 639 N N . ARG A 1 82 ? 8.906 13.336 -3.902 1 95.31 82 ARG A N 1
ATOM 640 C CA . ARG A 1 82 ? 8.969 11.914 -3.564 1 95.31 82 ARG A CA 1
ATOM 641 C C . ARG A 1 82 ? 7.574 11.328 -3.418 1 95.31 82 ARG A C 1
ATOM 643 O O . ARG A 1 82 ? 7.422 10.117 -3.234 1 95.31 82 ARG A O 1
ATOM 650 N N . VAL A 1 83 ? 6.527 12.164 -3.477 1 96.44 83 VAL A N 1
ATOM 651 C CA . VAL A 1 83 ? 5.176 11.688 -3.203 1 96.44 83 VAL A CA 1
ATOM 652 C C . VAL A 1 83 ? 4.285 11.93 -4.422 1 96.44 83 VAL A C 1
ATOM 654 O O . VAL A 1 83 ? 4.324 13.008 -5.02 1 96.44 83 VAL A O 1
ATOM 657 N N . SER A 1 84 ? 3.578 10.969 -4.777 1 94.19 84 SER A N 1
ATOM 658 C CA . SER A 1 84 ? 2.613 11.086 -5.867 1 94.19 84 SER A CA 1
ATOM 659 C C . SER A 1 84 ? 1.35 10.289 -5.578 1 94.19 84 SER A C 1
ATOM 661 O O . SER A 1 84 ? 1.336 9.438 -4.684 1 94.19 84 SER A O 1
ATOM 663 N N . HIS A 1 85 ? 0.292 10.625 -6.312 1 95.25 85 HIS A N 1
ATOM 664 C CA . HIS A 1 85 ? -0.948 9.852 -6.27 1 95.25 85 HIS A CA 1
ATOM 665 C C . HIS A 1 85 ? -1.121 9.016 -7.527 1 95.25 85 HIS A C 1
ATOM 667 O O . HIS A 1 85 ? -0.189 8.883 -8.328 1 95.25 85 HIS A O 1
ATOM 673 N N . PHE A 1 86 ? -2.285 8.344 -7.594 1 93.56 86 PHE A N 1
ATOM 674 C CA . PHE A 1 86 ? -2.623 7.508 -8.742 1 93.56 86 PHE A CA 1
ATOM 675 C C . PHE A 1 86 ? -3.812 8.086 -9.5 1 93.56 86 PHE A C 1
ATOM 677 O O . PHE A 1 86 ? -4.965 7.762 -9.195 1 93.56 86 PHE A O 1
ATOM 684 N N . PRO A 1 87 ? -3.518 8.836 -10.539 1 93.62 87 PRO A N 1
ATOM 685 C CA . PRO A 1 87 ? -4.574 9.586 -11.211 1 93.62 87 PRO A CA 1
ATOM 686 C C . PRO A 1 87 ? -5.719 8.695 -11.695 1 93.62 87 PRO A C 1
ATOM 688 O O . PRO A 1 87 ? -6.891 9.055 -11.562 1 93.62 87 PRO A O 1
ATOM 691 N N . GLU A 1 88 ? -5.426 7.574 -12.188 1 91.12 88 GLU A N 1
ATOM 692 C CA . GLU A 1 88 ? -6.449 6.699 -12.758 1 91.12 88 GLU A CA 1
ATOM 693 C C . GLU A 1 88 ? -7.355 6.133 -11.664 1 91.12 88 GLU A C 1
ATOM 695 O O . GLU A 1 88 ? -8.461 5.668 -11.953 1 91.12 88 GLU A O 1
ATOM 700 N N . GLU A 1 89 ? -6.863 6.156 -10.492 1 93.75 89 GLU A N 1
ATOM 701 C CA . GLU A 1 89 ? -7.598 5.539 -9.391 1 93.75 89 GLU A CA 1
ATOM 702 C C . GLU A 1 89 ? -8.602 6.512 -8.781 1 93.75 89 GLU A C 1
ATOM 704 O O . GLU A 1 89 ? -9.5 6.105 -8.047 1 93.75 89 GLU A O 1
ATOM 709 N N . LEU A 1 90 ? -8.555 7.773 -9.125 1 96.31 90 LEU A N 1
ATOM 710 C CA . LEU A 1 90 ? -9.438 8.797 -8.578 1 96.31 90 LEU A CA 1
ATOM 711 C C . LEU A 1 90 ? -10.891 8.508 -8.945 1 96.31 90 LEU A C 1
ATOM 713 O O . LEU A 1 90 ? -11.805 8.766 -8.148 1 96.31 90 LEU A O 1
ATOM 717 N N . SER A 1 91 ? -11.062 7.965 -10.086 1 95.12 91 SER A N 1
ATOM 718 C CA . SER A 1 91 ? -12.422 7.688 -10.531 1 95.12 91 SER A CA 1
ATOM 719 C C . SER A 1 91 ? -13.039 6.543 -9.734 1 95.12 91 SER A C 1
ATOM 721 O O . SER A 1 91 ? -14.25 6.312 -9.812 1 95.12 91 SER A O 1
ATOM 723 N N . HIS A 1 92 ? -12.211 5.816 -8.961 1 92.94 92 HIS A N 1
ATOM 724 C CA . HIS A 1 92 ? -12.695 4.711 -8.141 1 92.94 92 HIS A CA 1
ATOM 725 C C . HIS A 1 92 ? -12.648 5.059 -6.656 1 92.94 92 HIS A C 1
ATOM 727 O O . HIS A 1 92 ? -12.68 4.168 -5.805 1 92.94 92 HIS A O 1
ATOM 733 N N . GLY A 1 93 ? -12.477 6.344 -6.363 1 94.19 93 GLY A N 1
ATOM 734 C CA . GLY A 1 93 ? -12.523 6.816 -4.988 1 94.19 93 GLY A CA 1
ATOM 735 C C . GLY A 1 93 ? -11.234 6.555 -4.23 1 94.19 93 GLY A C 1
ATOM 736 O O . GLY A 1 93 ? -11.227 6.543 -2.996 1 94.19 93 GLY A O 1
ATOM 737 N N . ASN A 1 94 ? -10.219 6.258 -4.988 1 93.5 94 ASN A N 1
ATOM 738 C CA . ASN A 1 94 ? -8.93 5.902 -4.402 1 93.5 94 ASN A CA 1
ATOM 739 C C . ASN A 1 94 ? -7.969 7.086 -4.398 1 93.5 94 ASN A C 1
ATOM 741 O O . ASN A 1 94 ? -7.625 7.613 -5.457 1 93.5 94 ASN A O 1
ATOM 745 N N . SER A 1 95 ? -7.594 7.453 -3.145 1 95.69 95 SER A N 1
ATOM 746 C CA . SER A 1 95 ? -6.699 8.586 -2.969 1 95.69 95 SER A CA 1
ATOM 747 C C . SER A 1 95 ? -5.359 8.156 -2.381 1 95.69 95 SER A C 1
ATOM 749 O O . SER A 1 95 ? -4.684 8.938 -1.713 1 95.69 95 SER A O 1
ATOM 751 N N . SER A 1 96 ? -4.992 6.938 -2.613 1 94.56 96 SER A N 1
ATOM 752 C CA . SER A 1 96 ? -3.709 6.441 -2.129 1 94.56 96 SER A CA 1
ATOM 753 C C . SER A 1 96 ? -2.551 7.266 -2.684 1 94.56 96 SER A C 1
ATOM 755 O O . SER A 1 96 ? -2.672 7.879 -3.746 1 94.56 96 SER A O 1
ATOM 757 N N . ILE A 1 97 ? -1.472 7.242 -1.915 1 96.75 97 ILE A N 1
ATOM 758 C CA . ILE A 1 97 ? -0.25 7.895 -2.377 1 96.75 97 ILE A CA 1
ATOM 759 C C . ILE A 1 97 ? 0.918 6.914 -2.295 1 96.75 97 ILE A C 1
ATOM 761 O O . ILE A 1 97 ? 0.822 5.879 -1.635 1 96.75 97 ILE A O 1
ATOM 765 N N . ILE A 1 98 ? 1.918 7.219 -3.062 1 95.94 98 ILE A N 1
ATOM 766 C CA . ILE A 1 98 ? 3.17 6.473 -3.002 1 95.94 98 ILE A CA 1
ATOM 767 C C . ILE A 1 98 ? 4.301 7.398 -2.555 1 95.94 98 ILE A C 1
ATOM 769 O O . ILE A 1 98 ? 4.434 8.516 -3.062 1 95.94 98 ILE A O 1
ATOM 773 N N . ILE A 1 99 ? 4.977 7.023 -1.473 1 96.88 99 ILE A N 1
ATOM 774 C CA . ILE A 1 99 ? 6.207 7.68 -1.053 1 96.88 99 ILE A CA 1
ATOM 775 C C . ILE A 1 99 ? 7.41 6.918 -1.604 1 96.88 99 ILE A C 1
ATOM 777 O O . ILE A 1 99 ? 7.664 5.777 -1.218 1 96.88 99 ILE A O 1
ATOM 781 N N . ARG A 1 100 ? 8.094 7.555 -2.465 1 94.81 100 ARG A N 1
ATOM 782 C CA . ARG A 1 100 ? 9.227 6.914 -3.129 1 94.81 100 ARG A CA 1
ATOM 783 C C . ARG A 1 100 ? 10.453 6.891 -2.219 1 94.81 100 ARG A C 1
ATOM 785 O O . ARG A 1 100 ? 10.711 7.855 -1.499 1 94.81 100 ARG A O 1
ATOM 792 N N . ASP A 1 101 ? 11.164 5.773 -2.307 1 91.81 101 ASP A N 1
ATOM 793 C CA . ASP A 1 101 ? 12.422 5.633 -1.579 1 91.81 101 ASP A CA 1
ATOM 794 C C . ASP A 1 101 ? 12.242 5.949 -0.097 1 91.81 101 ASP A C 1
ATOM 796 O O . ASP A 1 101 ? 12.922 6.82 0.445 1 91.81 101 ASP A O 1
ATOM 800 N N . ALA A 1 102 ? 11.375 5.184 0.497 1 94.12 102 ALA A N 1
ATOM 801 C CA . ALA A 1 102 ? 11.016 5.441 1.889 1 94.12 102 ALA A CA 1
ATOM 802 C C . ALA A 1 102 ? 12.242 5.406 2.791 1 94.12 102 ALA A C 1
ATOM 804 O O . ALA A 1 102 ? 13.117 4.551 2.625 1 94.12 102 ALA A O 1
ATOM 805 N N . GLU A 1 103 ? 12.297 6.375 3.641 1 95 103 GLU A N 1
ATOM 806 C CA . GLU A 1 103 ? 13.352 6.5 4.637 1 95 103 GLU A CA 1
ATOM 807 C C . GLU A 1 103 ? 12.82 6.266 6.047 1 95 103 GLU A C 1
ATOM 809 O O . GLU A 1 103 ? 11.625 6.441 6.301 1 95 103 GLU A O 1
ATOM 814 N N . VAL A 1 104 ? 13.688 5.879 6.906 1 91.31 104 VAL A N 1
ATOM 815 C CA . VAL A 1 104 ? 13.305 5.652 8.297 1 91.31 104 VAL A CA 1
ATOM 816 C C . VAL A 1 104 ? 12.594 6.891 8.844 1 91.31 104 VAL A C 1
ATOM 818 O O . VAL A 1 104 ? 11.648 6.773 9.625 1 91.31 104 VAL A O 1
ATOM 821 N N . ALA A 1 105 ? 13.008 8.047 8.367 1 95.25 105 ALA A N 1
ATOM 822 C CA . ALA A 1 105 ? 12.422 9.305 8.836 1 95.25 105 ALA A CA 1
ATOM 823 C C . ALA A 1 105 ? 10.969 9.43 8.398 1 95.25 105 ALA A C 1
ATOM 825 O O . ALA A 1 105 ? 10.227 10.258 8.922 1 95.25 105 ALA A O 1
ATOM 826 N N . ASP A 1 106 ? 10.594 8.68 7.469 1 96.69 106 ASP A N 1
ATOM 827 C CA . ASP A 1 106 ? 9.227 8.734 6.977 1 96.69 106 ASP A CA 1
ATOM 828 C C . ASP A 1 106 ? 8.281 7.969 7.902 1 96.69 106 ASP A C 1
ATOM 830 O O . ASP A 1 106 ? 7.055 8.102 7.793 1 96.69 106 ASP A O 1
ATOM 834 N N . SER A 1 107 ? 8.789 7.211 8.805 1 89.31 107 SER A N 1
ATOM 835 C CA . SER A 1 107 ? 7.938 6.496 9.75 1 89.31 107 SER A CA 1
ATOM 836 C C . SER A 1 107 ? 7.078 7.465 10.555 1 89.31 107 SER A C 1
ATOM 838 O O . SER A 1 107 ? 7.523 8.555 10.906 1 89.31 107 SER A O 1
ATOM 840 N N . GLY A 1 108 ? 5.832 7.02 10.789 1 89.25 108 GLY A N 1
ATOM 841 C CA . GLY A 1 108 ? 4.945 7.855 11.578 1 89.25 108 GLY A CA 1
ATOM 842 C C . GLY A 1 108 ? 3.477 7.633 11.266 1 89.25 108 GLY A C 1
ATOM 843 O O . GLY A 1 108 ? 3.117 6.648 10.617 1 89.25 108 GLY A O 1
ATOM 844 N N . SER A 1 109 ? 2.695 8.461 11.805 1 89.44 109 SER A N 1
ATOM 845 C CA . SER A 1 109 ? 1.255 8.414 11.57 1 89.44 109 SER A CA 1
ATOM 846 C C . SER A 1 109 ? 0.851 9.328 10.422 1 89.44 109 SER A C 1
ATOM 848 O O . SER A 1 109 ? 1.305 10.469 10.336 1 89.44 109 SER A O 1
ATOM 850 N N . TYR A 1 110 ? 0.104 8.781 9.594 1 93.31 110 TYR A N 1
ATOM 851 C CA . TYR A 1 110 ? -0.405 9.539 8.445 1 93.31 110 TYR A CA 1
ATOM 852 C C . TYR A 1 110 ? -1.928 9.594 8.469 1 93.31 110 TYR A C 1
ATOM 854 O O . TYR A 1 110 ? -2.586 8.641 8.883 1 93.31 110 TYR A O 1
ATOM 862 N N . THR A 1 111 ? -2.436 10.711 7.973 1 94.44 111 THR A N 1
ATOM 863 C CA . THR A 1 111 ? -3.881 10.883 7.879 1 94.44 111 THR A CA 1
ATOM 864 C C . THR A 1 111 ? -4.285 11.312 6.469 1 94.44 111 THR A C 1
ATOM 866 O O . THR A 1 111 ? -3.719 12.25 5.914 1 94.44 111 THR A O 1
ATOM 869 N N . CYS A 1 112 ? -5.129 10.523 5.91 1 96.56 112 CYS A N 1
ATOM 870 C CA . CYS A 1 112 ? -5.82 10.898 4.68 1 96.56 112 CYS A CA 1
ATOM 871 C C . CYS A 1 112 ? -7.16 11.562 4.988 1 96.56 112 CYS A C 1
ATOM 873 O O . CYS A 1 112 ? -8.016 10.961 5.637 1 96.56 112 CYS A O 1
ATOM 875 N N . ASP A 1 113 ? -7.316 12.805 4.453 1 96.12 113 ASP A N 1
ATOM 876 C CA . ASP A 1 113 ? -8.469 13.594 4.883 1 96.12 113 ASP A CA 1
ATOM 877 C C . ASP A 1 113 ? -9.258 14.109 3.682 1 96.12 113 ASP A C 1
ATOM 879 O O . ASP A 1 113 ? -8.68 14.695 2.762 1 96.12 113 ASP A O 1
ATOM 883 N N . PHE A 1 114 ? -10.562 13.805 3.746 1 95.94 114 PHE A N 1
ATOM 884 C CA . PHE A 1 114 ? -11.539 14.406 2.842 1 95.94 114 PHE A CA 1
ATOM 885 C C . PHE A 1 114 ? -12.422 15.406 3.584 1 95.94 114 PHE A C 1
ATOM 887 O O . PHE A 1 114 ? -13.523 15.062 4.02 1 95.94 114 PHE A O 1
ATOM 894 N N . PRO A 1 115 ? -11.977 16.672 3.582 1 95.31 115 PRO A N 1
ATOM 895 C CA . PRO A 1 115 ? -12.688 17.641 4.426 1 95.31 115 PRO A CA 1
ATOM 896 C C . PRO A 1 115 ? -14.164 17.781 4.051 1 95.31 115 PRO A C 1
ATOM 898 O O . PRO A 1 115 ? -15.023 17.844 4.93 1 95.31 115 PRO A O 1
ATOM 901 N N . HIS A 1 116 ? -14.477 17.766 2.801 1 95.06 116 HIS A N 1
ATOM 902 C CA . HIS A 1 116 ? -15.852 17.984 2.365 1 95.06 116 HIS A CA 1
ATOM 903 C C . HIS A 1 116 ? -16.703 16.75 2.617 1 95.06 116 HIS A C 1
ATOM 905 O O . HIS A 1 116 ? -17.906 16.844 2.838 1 95.06 116 HIS A O 1
ATOM 911 N N . LEU A 1 117 ? -16.203 15.648 2.564 1 93.19 117 LEU A N 1
ATOM 912 C CA . LEU A 1 117 ? -16.938 14.398 2.738 1 93.19 117 LEU A CA 1
ATOM 913 C C . LEU A 1 117 ? -16.891 13.938 4.191 1 93.19 117 LEU A C 1
ATOM 915 O O . LEU A 1 117 ? -17.531 12.945 4.555 1 93.19 117 LEU A O 1
ATOM 919 N N . GLU A 1 118 ? -16.109 14.648 5.02 1 92.12 118 GLU A N 1
ATOM 920 C CA . GLU A 1 118 ? -15.945 14.344 6.438 1 92.12 118 GLU A CA 1
ATOM 921 C C . GLU A 1 118 ? -15.453 12.914 6.637 1 92.12 118 GLU A C 1
ATOM 923 O O . GLU A 1 118 ? -16 12.172 7.461 1 92.12 118 GLU A O 1
ATOM 928 N N . GLN A 1 119 ? -14.633 12.469 5.82 1 90.12 119 GLN A N 1
ATOM 929 C CA . GLN A 1 119 ? -14.016 11.148 5.934 1 90.12 119 GLN A CA 1
ATOM 930 C C . GLN A 1 119 ? -12.516 11.258 6.148 1 90.12 119 GLN A C 1
ATOM 932 O O . GLN A 1 119 ? -11.852 12.094 5.527 1 90.12 119 GLN A O 1
ATOM 937 N N . LYS A 1 120 ? -12.008 10.422 7.16 1 89.56 120 LYS A N 1
ATOM 938 C CA . LYS A 1 120 ? -10.586 10.344 7.461 1 89.56 120 LYS A CA 1
ATOM 939 C C . LYS A 1 120 ? -10.117 8.898 7.562 1 89.56 120 LYS A C 1
ATOM 941 O O . LYS A 1 120 ? -10.875 8.023 7.992 1 89.56 120 LYS A O 1
ATOM 946 N N . SER A 1 121 ? -9 8.719 7.055 1 88.62 121 SER A N 1
ATOM 947 C CA . SER A 1 121 ? -8.32 7.441 7.254 1 88.62 121 SER A CA 1
ATOM 948 C C . SER A 1 121 ? -6.969 7.629 7.93 1 88.62 121 SER A C 1
ATOM 950 O O . SER A 1 121 ? -6.305 8.648 7.727 1 88.62 121 SER A O 1
ATOM 952 N N . TYR A 1 122 ? -6.582 6.664 8.703 1 86.5 122 TYR A N 1
ATOM 953 C CA . TYR A 1 122 ? -5.348 6.715 9.484 1 86.5 122 TYR A CA 1
ATOM 954 C C . TYR A 1 122 ? -4.418 5.566 9.102 1 86.5 122 TYR A C 1
ATOM 956 O O . TYR A 1 122 ? -4.832 4.406 9.078 1 86.5 122 TYR A O 1
ATOM 964 N N . ILE A 1 123 ? -3.193 5.953 8.789 1 88.38 123 ILE A N 1
ATOM 965 C CA . ILE A 1 123 ? -2.197 4.957 8.414 1 88.38 123 ILE A CA 1
ATOM 966 C C . ILE A 1 123 ? -0.964 5.098 9.297 1 88.38 123 ILE A C 1
ATOM 968 O O . ILE A 1 123 ? -0.509 6.211 9.57 1 88.38 123 ILE A O 1
ATOM 972 N N . TRP A 1 124 ? -0.528 3.982 9.766 1 84.62 124 TRP A N 1
ATOM 973 C CA . TRP A 1 124 ? 0.768 3.922 10.43 1 84.62 124 TRP A CA 1
ATOM 974 C C . TRP A 1 124 ? 1.824 3.312 9.516 1 84.62 124 TRP A C 1
ATOM 976 O O . TRP A 1 124 ? 1.728 2.143 9.141 1 84.62 124 TRP A O 1
ATOM 986 N N . LEU A 1 125 ? 2.803 4.125 9.227 1 89.31 125 LEU A N 1
ATOM 987 C CA . LEU A 1 125 ? 3.896 3.656 8.383 1 89.31 125 LEU A CA 1
ATOM 988 C C . LEU A 1 125 ? 5.137 3.363 9.219 1 89.31 125 LEU A C 1
ATOM 990 O O . LEU A 1 125 ? 5.559 4.191 10.031 1 89.31 125 LEU A O 1
ATOM 994 N N . VAL A 1 126 ? 5.605 2.211 9.07 1 82.56 126 VAL A N 1
ATOM 995 C CA . VAL A 1 126 ? 6.875 1.828 9.68 1 82.56 126 VAL A CA 1
ATOM 996 C C . VAL A 1 126 ? 7.898 1.52 8.586 1 82.56 126 VAL A C 1
ATOM 998 O O . VAL A 1 126 ? 7.676 0.641 7.75 1 82.56 126 VAL A O 1
ATOM 1001 N N . VAL A 1 127 ? 8.945 2.289 8.617 1 86.44 127 VAL A N 1
ATOM 1002 C CA . VAL A 1 127 ? 10.055 2.053 7.699 1 86.44 127 VAL A CA 1
ATOM 1003 C C . VAL A 1 127 ? 1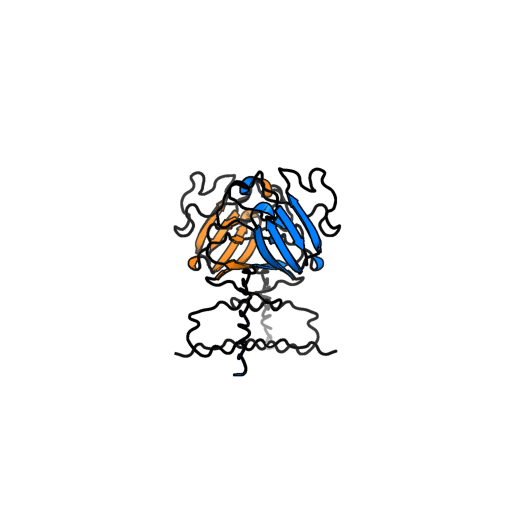1.266 1.535 8.477 1 86.44 127 VAL A C 1
ATOM 1005 O O . VAL A 1 127 ? 11.711 2.17 9.43 1 86.44 127 VAL A O 1
ATOM 1008 N N . SER A 1 128 ? 11.672 0.378 8.07 1 77 128 SER A N 1
ATOM 1009 C CA . SER A 1 128 ? 12.766 -0.24 8.805 1 77 128 SER A CA 1
ATOM 1010 C C . SER A 1 128 ? 14.031 -0.319 7.953 1 77 128 SER A C 1
ATOM 1012 O O . SER A 1 128 ? 13.953 -0.42 6.727 1 77 128 SER A O 1
ATOM 1014 N N . GLU A 1 129 ? 15.117 -0.174 8.633 1 72.69 129 GLU A N 1
ATOM 1015 C CA . GLU A 1 129 ? 16.406 -0.345 7.965 1 72.69 129 GLU A CA 1
ATOM 1016 C C . GLU A 1 129 ? 16.672 -1.813 7.641 1 72.69 129 GLU A C 1
ATOM 1018 O O . GLU A 1 129 ? 17.484 -2.125 6.773 1 72.69 129 GLU A O 1
ATOM 1023 N N . TYR A 1 130 ? 16.047 -2.562 8.469 1 58.62 130 TYR A N 1
ATOM 1024 C CA . TYR A 1 130 ? 16.328 -3.986 8.312 1 58.62 130 TYR A CA 1
ATOM 1025 C C . TYR A 1 130 ? 15.094 -4.723 7.789 1 58.62 130 TYR A C 1
ATOM 1027 O O . TYR A 1 130 ? 13.984 -4.184 7.812 1 58.62 130 TYR A O 1
ATOM 1035 N N . ILE A 1 131 ? 15.336 -5.77 7.09 1 47.38 131 ILE A N 1
ATOM 1036 C CA . ILE A 1 131 ? 14.273 -6.629 6.57 1 47.38 131 ILE A CA 1
ATOM 1037 C C . ILE A 1 131 ? 13.461 -7.199 7.73 1 47.38 131 ILE A C 1
ATOM 1039 O O . ILE A 1 131 ? 14.023 -7.676 8.719 1 47.38 131 ILE A O 1
ATOM 1043 N N . ILE A 1 132 ? 12.32 -6.625 7.898 1 46.03 132 ILE A N 1
ATOM 1044 C CA . ILE A 1 132 ? 11.438 -7.16 8.93 1 46.03 132 ILE A CA 1
ATOM 1045 C C . ILE A 1 132 ? 10.891 -8.516 8.492 1 46.03 132 ILE A C 1
ATOM 1047 O O . ILE A 1 132 ? 10.352 -8.648 7.395 1 46.03 132 ILE A O 1
ATOM 1051 N N . ILE A 1 133 ? 11.609 -9.555 8.773 1 39.62 133 ILE A N 1
ATOM 1052 C CA . ILE A 1 133 ? 11.094 -10.898 8.516 1 39.62 133 ILE A CA 1
ATOM 1053 C C . ILE A 1 133 ? 9.836 -11.141 9.344 1 39.62 133 ILE A C 1
ATOM 1055 O O . ILE A 1 133 ? 9.844 -10.984 10.562 1 39.62 133 ILE A O 1
ATOM 1059 N N . SER A 1 134 ? 8.805 -10.523 8.805 1 40.88 134 SER A N 1
ATOM 1060 C CA . SER A 1 134 ? 7.602 -10.781 9.586 1 40.88 134 SER A CA 1
ATOM 1061 C C . SER A 1 134 ? 7.188 -12.242 9.5 1 40.88 134 SER A C 1
ATOM 1063 O O . SER A 1 134 ? 7.102 -12.805 8.406 1 40.88 134 SER A O 1
ATOM 1065 N N . PHE A 1 135 ? 7.762 -12.977 10.312 1 34.81 135 PHE A N 1
ATOM 1066 C CA . PHE A 1 135 ? 7.18 -14.312 10.414 1 34.81 135 PHE A CA 1
ATOM 1067 C C . PHE A 1 135 ? 5.676 -14.234 10.625 1 34.81 135 PHE A C 1
ATOM 1069 O O . PHE A 1 135 ? 5.16 -13.211 11.078 1 34.81 135 PHE A O 1
ATOM 1076 N N . GLY A 1 136 ? 5.016 -15.039 9.922 1 36.88 136 GLY A N 1
ATOM 1077 C CA . GLY A 1 136 ? 3.568 -15.125 10.031 1 36.88 136 GLY A CA 1
ATOM 1078 C C . GLY A 1 136 ? 3.014 -14.32 11.195 1 36.88 136 GLY A C 1
ATOM 1079 O O . GLY A 1 136 ? 1.796 -14.234 11.367 1 36.88 136 GLY A O 1
ATOM 1080 N N . PHE A 1 137 ? 3.564 -14.352 12.406 1 34.09 137 PHE A N 1
ATOM 1081 C CA . PHE A 1 137 ? 2.916 -13.719 13.547 1 34.09 137 PHE A CA 1
ATOM 1082 C C . PHE A 1 137 ? 3.252 -12.234 13.609 1 34.09 137 PHE A C 1
ATOM 1084 O O . PHE A 1 137 ? 4.309 -11.812 13.125 1 34.09 137 PHE A O 1
ATOM 1091 N N . GLN A 1 138 ? 2.393 -11.266 13.43 1 37.56 138 GLN A N 1
ATOM 1092 C CA . GLN A 1 138 ? 2.41 -9.812 13.289 1 37.56 138 GLN A CA 1
ATOM 1093 C C . GLN A 1 138 ? 3.604 -9.203 14.016 1 37.56 138 GLN A C 1
ATOM 1095 O O . GLN A 1 138 ? 3.438 -8.297 14.844 1 37.56 138 GLN A O 1
ATOM 1100 N N . THR A 1 139 ? 4.629 -9.898 14.547 1 35.69 139 THR A N 1
ATOM 1101 C CA . THR A 1 139 ? 5.609 -9.141 15.32 1 35.69 139 THR A CA 1
ATOM 1102 C C . THR A 1 139 ? 6.625 -8.469 14.398 1 35.69 139 THR A C 1
ATOM 1104 O O . THR A 1 139 ? 7.238 -9.133 13.555 1 35.69 139 THR A O 1
ATOM 1107 N N . LEU A 1 140 ? 6.266 -7.363 13.852 1 33.66 140 LEU A N 1
ATOM 1108 C CA . LEU A 1 140 ? 7.348 -6.645 13.188 1 33.66 140 LEU A CA 1
ATOM 1109 C C . LEU A 1 140 ? 8.492 -6.363 14.156 1 33.66 140 LEU A C 1
ATOM 1111 O O . LEU A 1 140 ? 8.289 -5.734 15.195 1 33.66 140 LEU A O 1
ATOM 1115 N N . ILE A 1 141 ? 9.484 -7.32 14.297 1 34.38 141 ILE A N 1
ATOM 1116 C CA . ILE A 1 141 ? 10.695 -7.086 15.07 1 34.38 141 ILE A CA 1
ATOM 1117 C C . ILE A 1 141 ? 11.578 -6.066 14.359 1 34.38 141 ILE A C 1
ATOM 1119 O O . ILE A 1 141 ? 12 -6.285 13.227 1 34.38 141 ILE A O 1
ATOM 1123 N N . SER A 1 142 ? 11.391 -4.848 14.516 1 32.38 142 SER A N 1
ATOM 1124 C CA . SER A 1 142 ? 12.398 -3.91 14.031 1 32.38 142 SER A CA 1
ATOM 1125 C C . SER A 1 142 ? 13.734 -4.117 14.742 1 32.38 142 SER A C 1
ATOM 1127 O O . SER A 1 142 ? 13.789 -4.129 15.977 1 32.38 142 SER A O 1
ATOM 1129 N N . PRO A 1 143 ? 14.805 -4.73 14.109 1 32.53 143 PRO A N 1
ATOM 1130 C CA . PRO A 1 143 ? 16.109 -4.73 14.789 1 32.53 143 PRO A CA 1
ATOM 1131 C C . PRO A 1 143 ? 16.562 -3.332 15.203 1 32.53 143 PRO A C 1
ATOM 1133 O O . PRO A 1 143 ? 16.719 -2.457 14.352 1 32.53 143 PRO A O 1
ATOM 1136 N N . LYS A 1 144 ? 16.375 -2.641 16.219 1 32.41 144 LYS A N 1
ATOM 1137 C CA . LYS A 1 144 ? 17.391 -1.681 16.625 1 32.41 144 LYS A CA 1
ATOM 1138 C C . LYS A 1 144 ? 18.797 -2.264 16.453 1 32.41 144 LYS A C 1
ATOM 1140 O O . LYS A 1 144 ? 18.953 -3.477 16.312 1 32.41 144 LYS A O 1
ATOM 1145 N N . ALA A 1 145 ? 19.984 -1.672 17.234 1 31.45 145 ALA A N 1
ATOM 1146 C CA . ALA A 1 145 ? 21.328 -2.121 17.609 1 31.45 145 ALA A CA 1
ATOM 1147 C C . ALA A 1 145 ? 21.297 -3.549 18.156 1 31.45 145 ALA A C 1
ATOM 1149 O O . ALA A 1 145 ? 20.656 -3.822 19.172 1 31.45 145 ALA A O 1
ATOM 1150 N N . TRP A 1 146 ? 21.422 -4.617 17.594 1 32.5 146 TRP A N 1
ATOM 1151 C CA . TRP A 1 146 ? 21.656 -5.969 18.094 1 32.5 146 TRP A CA 1
ATOM 1152 C C . TRP A 1 146 ? 22.672 -5.957 19.234 1 32.5 146 TRP A C 1
ATOM 1154 O O . TRP A 1 146 ? 23.234 -7 19.578 1 32.5 146 TRP A O 1
ATOM 1164 N N . PHE A 1 147 ? 23.375 -5.082 19.656 1 30.52 147 PHE A N 1
ATOM 1165 C CA . PHE A 1 147 ? 24.344 -5.617 20.594 1 30.52 147 PHE A CA 1
ATOM 1166 C C . PHE A 1 147 ? 23.656 -6.348 21.734 1 30.52 147 PHE A C 1
ATOM 1168 O O . PHE A 1 147 ? 24.047 -7.469 22.078 1 30.52 147 PHE A O 1
ATOM 1175 N N . ASN A 1 148 ? 23.172 -5.902 22.891 1 30.36 148 ASN A N 1
ATOM 1176 C CA . ASN A 1 148 ? 23.016 -6.699 24.109 1 30.36 148 ASN A CA 1
ATOM 1177 C C . ASN A 1 148 ? 21.828 -7.656 24 1 30.36 148 ASN A C 1
ATOM 1179 O O . ASN A 1 148 ? 21.078 -7.629 23.031 1 30.36 148 ASN A O 1
ATOM 1183 N N . SER A 1 149 ? 21.016 -8.172 25.359 1 28.83 149 SER A N 1
ATOM 1184 C CA . SER A 1 149 ? 20.125 -9.242 25.797 1 28.83 149 SER A CA 1
ATOM 1185 C C . SER A 1 149 ? 18.734 -9.078 25.203 1 28.83 149 SER A C 1
ATOM 1187 O O . SER A 1 149 ? 17.938 -8.258 25.672 1 28.83 149 SER A O 1
ATOM 1189 N N . PHE A 1 150 ? 18.469 -8.961 24.125 1 31 150 PHE A N 1
ATOM 1190 C CA . PHE A 1 150 ? 17.078 -8.633 23.812 1 31 150 PHE A CA 1
ATOM 1191 C C . PHE A 1 150 ? 16.219 -9.883 23.828 1 31 150 PHE A C 1
ATOM 1193 O O . PHE A 1 150 ? 16.562 -10.891 23.203 1 31 150 PHE A O 1
ATOM 1200 N N . SER A 1 151 ? 15.508 -10.203 25.094 1 28.98 151 SER A N 1
ATOM 1201 C CA . SER A 1 151 ? 14.492 -11.242 25.234 1 28.98 151 SER A CA 1
ATOM 1202 C C . SER A 1 151 ? 13.234 -10.906 24.438 1 28.98 151 SER A C 1
ATOM 1204 O O . SER A 1 151 ? 12.828 -9.742 24.375 1 28.98 151 SER A O 1
ATOM 1206 N N . LEU A 1 152 ? 13.008 -11.492 23.391 1 31.55 152 LEU A N 1
ATOM 1207 C CA . LEU A 1 152 ? 11.789 -11.398 22.594 1 31.55 152 LEU A CA 1
ATOM 1208 C C . LEU A 1 152 ? 10.711 -12.32 23.141 1 31.55 152 LEU A C 1
ATOM 1210 O O . LEU A 1 152 ? 10.93 -13.523 23.297 1 31.55 152 LEU A O 1
ATOM 1214 N N . SER A 1 153 ? 9.898 -11.82 24.219 1 29.97 153 SER A N 1
ATOM 1215 C CA . SER A 1 153 ? 8.828 -12.703 24.672 1 29.97 153 SER A CA 1
ATOM 1216 C C . SER A 1 153 ? 7.566 -12.516 23.844 1 29.97 153 SER A C 1
ATOM 1218 O O . SER A 1 153 ? 7.172 -11.383 23.547 1 29.97 153 SER A O 1
ATOM 1220 N N . CYS A 1 154 ? 7.277 -13.273 22.906 1 34.56 154 CYS A N 1
ATOM 1221 C CA . CYS A 1 154 ? 6.02 -13.289 22.172 1 34.56 154 CYS A CA 1
ATOM 1222 C C . CYS A 1 154 ? 4.996 -14.195 22.844 1 34.56 154 CYS A C 1
ATOM 1224 O O . CYS A 1 154 ? 5.293 -15.352 23.141 1 34.56 154 CYS A O 1
ATOM 1226 N N . LYS A 1 155 ? 4.086 -13.625 23.766 1 29.91 155 LYS A N 1
ATOM 1227 C CA . LYS A 1 155 ? 3.053 -14.445 24.391 1 29.91 155 LYS A CA 1
ATOM 1228 C C . LYS A 1 155 ? 1.841 -14.594 23.484 1 29.91 155 LYS A C 1
ATOM 1230 O O . LYS A 1 155 ? 1.331 -13.602 22.953 1 29.91 155 LYS A O 1
ATOM 1235 N N . PHE A 1 156 ? 1.686 -15.711 22.719 1 30.77 156 PHE A N 1
ATOM 1236 C CA . PHE A 1 156 ? 0.498 -16.109 21.984 1 30.77 156 PHE A CA 1
ATOM 1237 C C . PHE A 1 156 ? -0.517 -16.781 22.906 1 30.77 156 PHE A C 1
ATOM 1239 O O . PHE A 1 156 ? -0.166 -17.672 23.688 1 30.77 156 PHE A O 1
ATOM 1246 N N . SER A 1 157 ? -1.472 -15.875 23.391 1 27.95 157 SER A N 1
ATOM 1247 C CA . SER A 1 157 ? -2.484 -16.516 24.219 1 27.95 157 SER A CA 1
ATOM 1248 C C . SER A 1 157 ? -3.254 -17.578 23.438 1 27.95 157 SER A C 1
ATOM 1250 O O . SER A 1 157 ? -3.607 -17.359 22.281 1 27.95 157 SER A O 1
ATOM 1252 N N . GLN A 1 158 ? -3.125 -18.812 23.734 1 28.03 158 GLN A N 1
ATOM 1253 C CA . GLN A 1 158 ? -3.846 -20.031 23.422 1 28.03 158 GLN A CA 1
ATOM 1254 C C . GLN A 1 158 ? -5.348 -19.859 23.641 1 28.03 158 GLN A C 1
ATOM 1256 O O . GLN A 1 158 ? -5.777 -19.375 24.688 1 28.03 158 GLN A O 1
ATOM 1261 N N . PHE A 1 159 ? -6.191 -19.453 22.641 1 26.8 159 PHE A N 1
ATOM 1262 C CA . PHE A 1 159 ? -7.574 -19.797 22.953 1 26.8 159 PHE A CA 1
ATOM 1263 C C . PHE A 1 159 ? -7.715 -21.297 23.188 1 26.8 159 PHE A C 1
ATOM 1265 O O . PHE A 1 159 ? -7.285 -22.109 22.359 1 26.8 159 PHE A O 1
ATOM 1272 N N . SER A 1 160 ? -7.527 -21.703 24.375 1 25.42 160 SER A N 1
ATOM 1273 C CA . SER A 1 160 ? -8.078 -22.953 24.891 1 25.42 160 SER A CA 1
ATOM 1274 C C . SER A 1 160 ? -9.5 -23.172 24.391 1 25.42 160 SER A C 1
ATOM 1276 O O . SER A 1 160 ? -10.344 -22.281 24.469 1 25.42 160 SER A O 1
ATOM 1278 N N . ALA A 1 161 ? -9.625 -24.438 23.625 1 23.59 161 ALA A N 1
ATOM 1279 C CA . ALA A 1 161 ? -10.867 -25.156 23.859 1 23.59 161 ALA A CA 1
ATOM 1280 C C . ALA A 1 161 ? -10.977 -25.609 25.312 1 23.59 161 ALA A C 1
ATOM 1282 O O . ALA A 1 161 ? -9.961 -25.875 25.969 1 23.59 161 ALA A O 1
ATOM 1283 N N . MET B 1 1 ? 49.562 -44.281 7.488 1 30.89 1 MET B N 1
ATOM 1284 C CA . MET B 1 1 ? 49.375 -43.031 6.758 1 30.89 1 MET B CA 1
ATOM 1285 C C . MET B 1 1 ? 47.906 -42.812 6.426 1 30.89 1 MET B C 1
ATOM 1287 O O . MET B 1 1 ? 47.375 -43.438 5.504 1 30.89 1 MET B O 1
ATOM 1291 N N . ILE B 1 2 ? 47.062 -42.781 7.508 1 35.78 2 ILE B N 1
ATOM 1292 C CA . ILE B 1 2 ? 45.625 -42.562 7.613 1 35.78 2 ILE B CA 1
ATOM 1293 C C . ILE B 1 2 ? 45.281 -41.188 7.039 1 35.78 2 ILE B C 1
ATOM 1295 O O . ILE B 1 2 ? 45.75 -40.156 7.539 1 35.78 2 ILE B O 1
ATOM 1299 N N . ARG B 1 3 ? 45.125 -41.125 5.664 1 28.27 3 ARG B N 1
ATOM 1300 C CA . ARG B 1 3 ? 44.625 -39.969 4.93 1 28.27 3 ARG B CA 1
ATOM 1301 C C . ARG B 1 3 ? 43.344 -39.438 5.539 1 28.27 3 ARG B C 1
ATOM 1303 O O . ARG B 1 3 ? 42.344 -40.188 5.633 1 28.27 3 ARG B O 1
ATOM 1310 N N . ILE B 1 4 ? 43.438 -38.5 6.496 1 34.16 4 ILE B N 1
ATOM 1311 C CA . ILE B 1 4 ? 42.406 -37.625 7.078 1 34.16 4 ILE B CA 1
ATOM 1312 C C . ILE B 1 4 ? 41.594 -36.969 5.965 1 34.16 4 ILE B C 1
ATOM 1314 O O . ILE B 1 4 ? 42.125 -36.156 5.203 1 34.16 4 ILE B O 1
ATOM 1318 N N . MET B 1 5 ? 40.938 -37.719 5.129 1 32.66 5 MET B N 1
ATOM 1319 C CA . MET B 1 5 ? 40.031 -37.031 4.246 1 32.66 5 MET B CA 1
ATOM 1320 C C . MET B 1 5 ? 39.125 -36.062 5.039 1 32.66 5 MET B C 1
ATOM 1322 O O . MET B 1 5 ? 38.312 -36.5 5.852 1 32.66 5 MET B O 1
ATOM 1326 N N . ARG B 1 6 ? 39.719 -34.938 5.43 1 29.33 6 ARG B N 1
ATOM 1327 C CA . ARG B 1 6 ? 38.906 -33.812 5.93 1 29.33 6 ARG B CA 1
ATOM 1328 C C . ARG B 1 6 ? 37.75 -33.531 4.984 1 29.33 6 ARG B C 1
ATOM 1330 O O . ARG B 1 6 ? 37.969 -33.219 3.812 1 29.33 6 ARG B O 1
ATOM 1337 N N . LYS B 1 7 ? 36.656 -34.312 5.117 1 34.97 7 LYS B N 1
ATOM 1338 C CA . LYS B 1 7 ? 35.406 -33.875 4.496 1 34.97 7 LYS B CA 1
ATOM 1339 C C . LYS B 1 7 ? 35.156 -32.375 4.75 1 34.97 7 LYS B C 1
ATOM 1341 O O . LYS B 1 7 ? 35 -31.969 5.898 1 34.97 7 LYS B O 1
ATOM 1346 N N . LEU B 1 8 ? 35.719 -31.531 3.9 1 32.56 8 LEU B N 1
ATOM 1347 C CA . LEU B 1 8 ? 35.344 -30.125 3.838 1 32.56 8 LEU B CA 1
ATOM 1348 C C . LEU B 1 8 ? 33.812 -29.984 3.691 1 32.56 8 LEU B C 1
ATOM 1350 O O . LEU B 1 8 ? 33.25 -30.406 2.682 1 32.56 8 LEU B O 1
ATOM 1354 N N . PHE B 1 9 ? 33.062 -30.25 4.746 1 29.52 9 PHE B N 1
ATOM 1355 C CA . PHE B 1 9 ? 31.688 -29.797 4.738 1 29.52 9 PHE B CA 1
ATOM 1356 C C . PHE B 1 9 ? 31.594 -28.328 4.371 1 29.52 9 PHE B C 1
ATOM 1358 O O . PHE B 1 9 ? 32.094 -27.469 5.105 1 29.52 9 PHE B O 1
ATOM 1365 N N . SER B 1 10 ? 31.734 -28.047 3.061 1 30.73 10 SER B N 1
ATOM 1366 C CA . SER B 1 10 ? 31.297 -26.734 2.635 1 30.73 10 SER B CA 1
ATOM 1367 C C . SER B 1 10 ? 29.953 -26.359 3.246 1 30.73 10 SER B C 1
ATOM 1369 O O . SER B 1 10 ? 28.984 -27.109 3.096 1 30.73 10 SER B O 1
ATOM 1371 N N . SER B 1 11 ? 29.953 -25.75 4.363 1 29.86 11 SER B N 1
ATOM 1372 C CA . SER B 1 11 ? 28.766 -25.078 4.887 1 29.86 11 SER B CA 1
ATOM 1373 C C . SER B 1 11 ? 28.047 -24.297 3.797 1 29.86 11 SER B C 1
ATOM 1375 O O . SER B 1 11 ? 28.625 -23.375 3.195 1 29.86 11 SER B O 1
ATOM 1377 N N . VAL B 1 12 ? 27.328 -24.953 2.908 1 29.83 12 VAL B N 1
ATOM 1378 C CA . VAL B 1 12 ? 26.375 -24.172 2.141 1 29.83 12 VAL B CA 1
ATOM 1379 C C . VAL B 1 12 ? 25.734 -23.125 3.039 1 29.83 12 VAL B C 1
ATOM 1381 O O . VAL B 1 12 ? 25.062 -23.453 4.02 1 29.83 12 VAL B O 1
ATOM 1384 N N . SER B 1 13 ? 26.438 -22.078 3.273 1 26.8 13 SER B N 1
ATOM 1385 C CA . SER B 1 13 ? 25.766 -20.891 3.816 1 26.8 13 SER B CA 1
ATOM 1386 C C . SER B 1 13 ? 24.422 -20.672 3.15 1 26.8 13 SER B C 1
ATOM 1388 O O . SER B 1 13 ? 24.344 -20.5 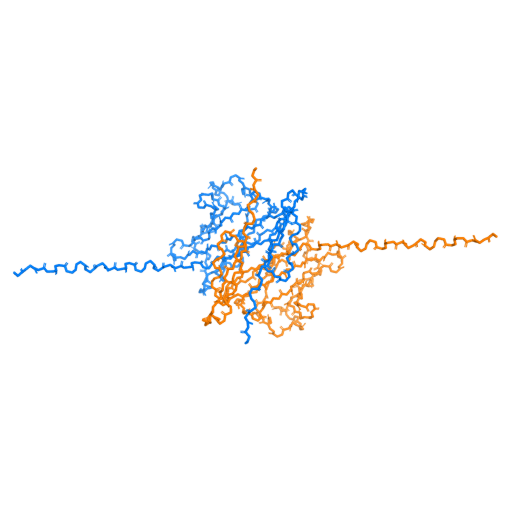1.934 1 26.8 13 SER B O 1
ATOM 1390 N N . LEU B 1 14 ? 23.469 -21.5 3.477 1 26.53 14 LEU B N 1
ATOM 1391 C CA . LEU B 1 14 ? 22.125 -21.016 3.152 1 26.53 14 LEU B CA 1
ATOM 1392 C C . LEU B 1 14 ? 22.016 -19.516 3.34 1 26.53 14 LEU B C 1
ATOM 1394 O O . LEU B 1 14 ? 22.25 -19 4.441 1 26.53 14 LEU B O 1
ATOM 1398 N N . LEU B 1 15 ? 22.609 -18.812 2.398 1 27.59 15 LEU B N 1
ATOM 1399 C CA . LEU B 1 15 ? 22.172 -17.422 2.357 1 27.59 15 LEU B CA 1
ATOM 1400 C C . LEU B 1 15 ? 20.719 -17.297 2.756 1 27.59 15 LEU B C 1
ATOM 1402 O O . LEU B 1 15 ? 19.828 -17.859 2.098 1 27.59 15 LEU B O 1
ATOM 1406 N N . ASN B 1 16 ? 20.438 -17.578 3.975 1 29.38 16 ASN B N 1
ATOM 1407 C CA . ASN B 1 16 ? 19.156 -17.078 4.48 1 29.38 16 ASN B CA 1
ATOM 1408 C C . ASN B 1 16 ? 18.781 -15.766 3.805 1 29.38 16 ASN B C 1
ATOM 1410 O O . ASN B 1 16 ? 19.297 -14.703 4.148 1 29.38 16 ASN B O 1
ATOM 1414 N N . VAL B 1 17 ? 18.859 -15.648 2.5 1 33.91 17 VAL B N 1
ATOM 1415 C CA . VAL B 1 17 ? 18.328 -14.438 1.87 1 33.91 17 VAL B CA 1
ATOM 1416 C C . VAL B 1 17 ? 17.031 -14.023 2.562 1 33.91 17 VAL B C 1
ATOM 1418 O O . VAL B 1 17 ? 16.031 -14.734 2.502 1 33.91 17 VAL B O 1
ATOM 1421 N N . HIS B 1 18 ? 17 -13.641 3.84 1 38.47 18 HIS B N 1
ATOM 1422 C CA . HIS B 1 18 ? 15.953 -12.961 4.598 1 38.47 18 HIS B CA 1
ATOM 1423 C C . HIS B 1 18 ? 15.102 -12.07 3.693 1 38.47 18 HIS B C 1
ATOM 1425 O O . HIS B 1 18 ? 15.547 -11 3.271 1 38.47 18 HIS B O 1
ATOM 1431 N N . ALA B 1 19 ? 14.57 -12.555 2.592 1 47.91 19 ALA B N 1
ATOM 1432 C CA . ALA B 1 19 ? 13.68 -11.75 1.762 1 47.91 19 ALA B CA 1
ATOM 1433 C C . ALA B 1 19 ? 12.797 -10.844 2.617 1 47.91 19 ALA B C 1
ATOM 1435 O O . ALA B 1 19 ? 12.25 -11.281 3.633 1 47.91 19 ALA B O 1
ATOM 1436 N N . ASN B 1 20 ? 13.039 -9.57 2.785 1 61.78 20 ASN B N 1
ATOM 1437 C CA . ASN B 1 20 ? 12.242 -8.516 3.402 1 61.78 20 ASN B CA 1
ATOM 1438 C C . ASN B 1 20 ? 10.758 -8.656 3.047 1 61.78 20 ASN B C 1
ATOM 1440 O O . ASN B 1 20 ? 10.406 -8.75 1.87 1 61.78 20 ASN B O 1
ATOM 1444 N N . VAL B 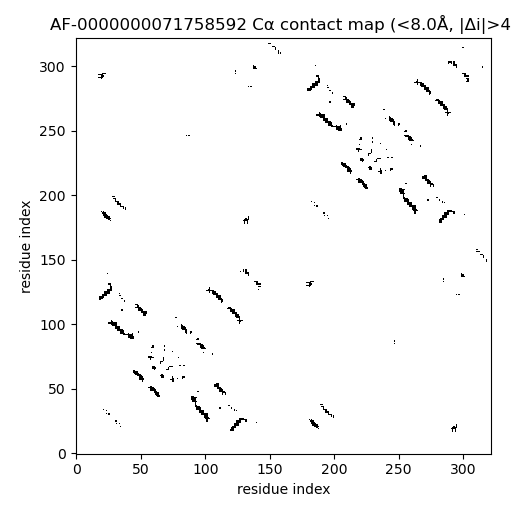1 21 ? 10.039 -9.172 4.039 1 72.69 21 VAL B N 1
ATOM 1445 C CA . VAL B 1 21 ? 8.602 -9.328 3.84 1 72.69 21 VAL B CA 1
ATOM 1446 C C . VAL B 1 21 ? 7.871 -8.055 4.258 1 72.69 21 VAL B C 1
ATOM 1448 O O . VAL B 1 21 ? 8.094 -7.543 5.359 1 72.69 21 VAL B O 1
ATOM 1451 N N . THR B 1 22 ? 7.195 -7.461 3.336 1 77.62 22 THR B N 1
ATOM 1452 C CA . THR B 1 22 ? 6.336 -6.328 3.656 1 77.62 22 THR B CA 1
ATOM 1453 C C . THR B 1 22 ? 5.004 -6.801 4.227 1 77.62 22 THR B C 1
ATOM 1455 O O . THR B 1 22 ? 4.422 -7.773 3.736 1 77.62 22 THR B O 1
ATOM 1458 N N . ARG B 1 23 ? 4.57 -6.043 5.258 1 79.62 23 ARG B N 1
ATOM 1459 C CA . ARG B 1 23 ? 3.275 -6.375 5.844 1 79.62 23 ARG B CA 1
ATOM 1460 C C . ARG B 1 23 ? 2.25 -5.285 5.551 1 79.62 23 ARG B C 1
ATOM 1462 O O . ARG B 1 23 ? 2.527 -4.098 5.738 1 79.62 23 ARG B O 1
ATOM 1469 N N . VAL B 1 24 ? 1.144 -5.758 5.117 1 84.75 24 VAL B N 1
ATOM 1470 C CA . VAL B 1 24 ? 0.014 -4.867 4.863 1 84.75 24 VAL B CA 1
ATOM 1471 C C . VAL B 1 24 ? -1.197 -5.328 5.672 1 84.75 24 VAL B C 1
ATOM 1473 O O . VAL B 1 24 ? -1.596 -6.492 5.598 1 84.75 24 VAL B O 1
ATOM 1476 N N . VAL B 1 25 ? -1.676 -4.484 6.52 1 81.56 25 VAL B N 1
ATOM 1477 C CA . VAL B 1 25 ? -2.842 -4.789 7.34 1 81.56 25 VAL B CA 1
ATOM 1478 C C . VAL B 1 25 ? -3.975 -3.816 7.012 1 81.56 25 VAL B C 1
ATOM 1480 O O . VAL B 1 25 ? -3.809 -2.6 7.133 1 81.56 25 VAL B O 1
ATOM 1483 N N . VAL B 1 26 ? -5.176 -4.41 6.551 1 83.69 26 VAL B N 1
ATOM 1484 C CA . VAL B 1 26 ? -6.309 -3.561 6.195 1 83.69 26 VAL B CA 1
ATOM 1485 C C . VAL B 1 26 ? -7.59 -4.137 6.789 1 83.69 26 VAL B C 1
ATOM 1487 O O . VAL B 1 26 ? -7.66 -5.328 7.098 1 83.69 26 VAL B O 1
ATOM 1490 N N . LYS B 1 27 ? -8.539 -3.277 6.914 1 79.19 27 LYS B N 1
ATOM 1491 C CA . LYS B 1 27 ? -9.867 -3.725 7.305 1 79.19 27 LYS B CA 1
ATOM 1492 C C . LYS B 1 27 ? -10.625 -4.316 6.117 1 79.19 27 LYS B C 1
ATOM 1494 O O . LYS B 1 27 ? -10.461 -3.859 4.984 1 79.19 27 LYS B O 1
ATOM 1499 N N . GLU B 1 28 ? -11.422 -5.352 6.445 1 85.06 28 GLU B N 1
ATOM 1500 C CA . GLU B 1 28 ? -12.266 -5.898 5.391 1 85.06 28 GLU B CA 1
ATOM 1501 C C . GLU B 1 28 ? -13.117 -4.809 4.738 1 85.06 28 GLU B C 1
ATOM 1503 O O . GLU B 1 28 ? -13.617 -3.918 5.422 1 85.06 28 GLU B O 1
ATOM 1508 N N . GLY B 1 29 ? -13.328 -4.977 3.391 1 85.62 29 GLY B N 1
ATOM 1509 C CA . GLY B 1 29 ? -14.102 -3.994 2.643 1 85.62 29 GLY B CA 1
ATOM 1510 C C . GLY B 1 29 ? -13.25 -2.865 2.09 1 85.62 29 GLY B C 1
ATOM 1511 O O . GLY B 1 29 ? -13.664 -2.164 1.165 1 85.62 29 GLY B O 1
ATOM 1512 N N . ASN B 1 30 ? -12.094 -2.656 2.711 1 84.62 30 ASN B N 1
ATOM 1513 C CA . ASN B 1 30 ? -11.156 -1.675 2.178 1 84.62 30 ASN B CA 1
ATOM 1514 C C . ASN B 1 30 ? -10.312 -2.264 1.052 1 84.62 30 ASN B C 1
ATOM 1516 O O . ASN B 1 30 ? -10.195 -3.484 0.927 1 84.62 30 ASN B O 1
ATOM 1520 N N . ASP B 1 31 ? -9.789 -1.356 0.157 1 89.94 31 ASP B N 1
ATOM 1521 C CA . ASP B 1 31 ? -8.828 -1.798 -0.844 1 89.94 31 ASP B CA 1
ATOM 1522 C C . ASP B 1 31 ? -7.465 -2.07 -0.211 1 89.94 31 ASP B C 1
ATOM 1524 O O . ASP B 1 31 ? -7.062 -1.385 0.732 1 89.94 31 ASP B O 1
ATOM 1528 N N . ALA B 1 32 ? -6.828 -3.066 -0.678 1 92.38 32 ALA B N 1
ATOM 1529 C CA . ALA B 1 32 ? -5.465 -3.371 -0.254 1 92.38 32 ALA B CA 1
ATOM 1530 C C . ALA B 1 32 ? -4.48 -3.189 -1.405 1 92.38 32 ALA B C 1
ATOM 1532 O O . ALA B 1 32 ? -4.578 -3.869 -2.43 1 92.38 32 ALA B O 1
ATOM 1533 N N . THR B 1 33 ? -3.584 -2.262 -1.275 1 93.62 33 THR B N 1
ATOM 1534 C CA . THR B 1 33 ? -2.494 -2.139 -2.238 1 93.62 33 THR B CA 1
ATOM 1535 C C . THR B 1 33 ? -1.271 -2.922 -1.771 1 93.62 33 THR B C 1
ATOM 1537 O O . THR B 1 33 ? -0.802 -2.738 -0.646 1 93.62 33 THR B O 1
ATOM 1540 N N . LEU B 1 34 ? -0.823 -3.795 -2.57 1 94.75 34 LEU B N 1
ATOM 1541 C CA . LEU B 1 34 ? 0.37 -4.586 -2.295 1 94.75 34 LEU B CA 1
ATOM 1542 C C . LEU B 1 34 ? 1.581 -4.02 -3.029 1 94.75 34 LEU B C 1
ATOM 1544 O O . LEU B 1 34 ? 1.649 -4.078 -4.258 1 94.75 34 LEU B O 1
ATOM 1548 N N . PRO B 1 35 ? 2.502 -3.484 -2.242 1 91.88 35 PRO B N 1
ATOM 1549 C CA . PRO B 1 35 ? 3.607 -2.76 -2.875 1 91.88 35 PRO B CA 1
ATOM 1550 C C . PRO B 1 35 ? 4.691 -3.691 -3.416 1 91.88 35 PRO B C 1
ATOM 1552 O O . PRO B 1 35 ? 5.07 -4.656 -2.746 1 91.88 35 PRO B O 1
ATOM 1555 N N . CYS B 1 36 ? 5.117 -3.389 -4.621 1 92.38 36 CYS B N 1
ATOM 1556 C CA . CYS B 1 36 ? 6.242 -4.07 -5.25 1 92.38 36 CYS B CA 1
ATOM 1557 C C . CYS B 1 36 ? 6.938 -3.162 -6.254 1 92.38 36 CYS B C 1
ATOM 1559 O O . CYS B 1 36 ? 6.316 -2.703 -7.215 1 92.38 36 CYS B O 1
ATOM 1561 N N . SER B 1 37 ? 8.164 -2.895 -5.98 1 90.44 37 SER B N 1
ATOM 1562 C CA . SER B 1 37 ? 8.961 -2.07 -6.887 1 90.44 37 SER B CA 1
ATOM 1563 C C . SER B 1 37 ? 10.391 -2.586 -6.988 1 90.44 37 SER B C 1
ATOM 1565 O O . SER B 1 37 ? 10.953 -3.068 -6 1 90.44 37 SER B O 1
ATOM 1567 N N . LEU B 1 38 ? 10.859 -2.416 -8.18 1 90.44 38 LEU B N 1
ATOM 1568 C CA . LEU B 1 38 ? 12.258 -2.775 -8.375 1 90.44 38 LEU B CA 1
ATOM 1569 C C . LEU B 1 38 ? 13.18 -1.754 -7.711 1 90.44 38 LEU B C 1
ATOM 1571 O O . LEU B 1 38 ? 12.906 -0.552 -7.746 1 90.44 38 LEU B O 1
ATOM 1575 N N . SER B 1 39 ? 14.211 -2.289 -7.156 1 83.5 39 SER B N 1
ATOM 1576 C CA . SER B 1 39 ? 15.18 -1.399 -6.531 1 83.5 39 SER B CA 1
ATOM 1577 C C . SER B 1 39 ? 15.828 -0.474 -7.555 1 83.5 39 SER B C 1
ATOM 1579 O O . SER B 1 39 ? 16.203 0.656 -7.234 1 83.5 39 SER B O 1
ATOM 1581 N N . THR B 1 40 ? 15.883 -0.897 -8.797 1 89.75 40 THR B N 1
ATOM 1582 C CA . THR B 1 40 ? 16.516 -0.129 -9.867 1 89.75 40 THR B CA 1
ATOM 1583 C C . THR B 1 40 ? 15.562 0.932 -10.406 1 89.75 40 THR B C 1
ATOM 1585 O O . THR B 1 40 ? 15.984 1.868 -11.086 1 89.75 40 THR B O 1
ATOM 1588 N N . ARG B 1 41 ? 14.289 0.776 -10.172 1 91.25 41 ARG B N 1
ATOM 1589 C CA . ARG B 1 41 ? 13.234 1.657 -10.672 1 91.25 41 ARG B CA 1
ATOM 1590 C C . ARG B 1 41 ? 13.242 1.702 -12.195 1 91.25 41 ARG B C 1
ATOM 1592 O O . ARG B 1 41 ? 12.82 2.695 -12.797 1 91.25 41 ARG B O 1
ATOM 1599 N N . GLN B 1 42 ? 13.797 0.712 -12.812 1 95.19 42 GLN B N 1
ATOM 1600 C CA . GLN B 1 42 ? 13.805 0.668 -14.266 1 95.19 42 GLN B CA 1
ATOM 1601 C C . GLN B 1 42 ? 12.391 0.565 -14.828 1 95.19 42 GLN B C 1
ATOM 1603 O O . GLN B 1 42 ? 11.484 0.068 -14.148 1 95.19 42 GLN B O 1
ATOM 1608 N N . ASN B 1 43 ? 12.273 1.007 -16.094 1 96.56 43 ASN B N 1
ATOM 1609 C CA . ASN B 1 43 ? 11.016 0.855 -16.797 1 96.56 43 ASN B CA 1
ATOM 1610 C C . ASN B 1 43 ? 10.648 -0.615 -17 1 96.56 43 ASN B C 1
ATOM 1612 O O . ASN B 1 43 ? 11.477 -1.407 -17.453 1 96.56 43 ASN B O 1
ATOM 1616 N N . ILE B 1 44 ? 9.398 -0.962 -16.688 1 96.81 44 ILE B N 1
ATOM 1617 C CA . ILE B 1 44 ? 9.039 -2.375 -16.734 1 96.81 44 ILE B CA 1
ATOM 1618 C C . ILE B 1 44 ? 7.828 -2.568 -17.641 1 96.81 44 ILE B C 1
ATOM 1620 O O . ILE B 1 44 ? 7.102 -3.555 -17.516 1 96.81 44 ILE B O 1
ATOM 1624 N N . THR B 1 45 ? 7.523 -1.649 -18.531 1 96.5 45 THR B N 1
ATOM 1625 C CA . THR B 1 45 ? 6.371 -1.717 -19.422 1 96.5 45 THR B CA 1
ATOM 1626 C C . THR B 1 45 ? 6.461 -2.939 -20.328 1 96.5 45 THR B C 1
ATOM 1628 O O . THR B 1 45 ? 5.441 -3.463 -20.781 1 96.5 45 THR B O 1
ATOM 1631 N N . SER B 1 46 ? 7.633 -3.406 -20.547 1 95.44 46 SER B N 1
ATOM 1632 C CA . SER B 1 46 ? 7.82 -4.559 -21.422 1 95.44 46 SER B CA 1
ATOM 1633 C C . SER B 1 46 ? 8.203 -5.801 -20.625 1 95.44 46 SER B C 1
ATOM 1635 O O . SER B 1 46 ? 8.5 -6.848 -21.203 1 95.44 46 SER B O 1
ATOM 1637 N N . GLU B 1 47 ? 8.242 -5.672 -19.312 1 95.88 47 GLU B N 1
ATOM 1638 C CA . GLU B 1 47 ? 8.664 -6.789 -18.469 1 95.88 47 GLU B CA 1
ATOM 1639 C C . GLU B 1 47 ? 7.48 -7.688 -18.125 1 95.88 47 GLU B C 1
ATOM 1641 O O . GLU B 1 47 ? 6.328 -7.242 -18.125 1 95.88 47 GLU B O 1
ATOM 1646 N N . LEU B 1 48 ? 7.789 -8.984 -17.922 1 96.81 48 LEU B N 1
ATOM 1647 C CA . LEU B 1 48 ? 6.824 -9.93 -17.359 1 96.81 48 LEU B CA 1
ATOM 1648 C C . LEU B 1 48 ? 6.922 -9.969 -15.844 1 96.81 48 LEU B C 1
ATOM 1650 O O . LEU B 1 48 ? 8.023 -10.023 -15.289 1 96.81 48 LEU B O 1
ATOM 1654 N N . PHE B 1 49 ? 5.836 -9.797 -15.203 1 97.31 49 PHE B N 1
ATOM 1655 C CA . PHE B 1 49 ? 5.793 -10.047 -13.766 1 97.31 49 PHE B CA 1
ATOM 1656 C C . PHE B 1 49 ? 4.445 -10.633 -13.359 1 97.31 49 PHE B C 1
ATOM 1658 O O . PHE B 1 49 ? 3.461 -10.508 -14.094 1 97.31 49 PHE B O 1
ATOM 1665 N N . ASP B 1 50 ? 4.453 -11.32 -12.227 1 97.69 50 ASP B N 1
ATOM 1666 C CA . ASP B 1 50 ? 3.189 -11.875 -11.742 1 97.69 50 ASP B CA 1
ATOM 1667 C C . ASP B 1 50 ? 3.107 -11.797 -10.219 1 97.69 50 ASP B C 1
ATOM 1669 O O . ASP B 1 50 ? 4.094 -11.484 -9.555 1 97.69 50 ASP B O 1
ATOM 1673 N N . TRP B 1 51 ? 1.913 -11.891 -9.781 1 97.88 51 TRP B N 1
ATOM 1674 C CA . TRP B 1 51 ? 1.582 -11.992 -8.367 1 97.88 51 TRP B CA 1
ATOM 1675 C C . TRP B 1 51 ? 0.889 -13.312 -8.062 1 97.88 51 TRP B C 1
ATOM 1677 O O . TRP B 1 51 ? -0.041 -13.711 -8.766 1 97.88 51 TRP B O 1
ATOM 1687 N N . LYS B 1 52 ? 1.376 -14.016 -7.004 1 98.25 52 LYS B N 1
ATOM 1688 C CA . LYS B 1 52 ? 0.75 -15.25 -6.535 1 98.25 52 LYS B CA 1
ATOM 1689 C C . LYS B 1 52 ? 0.476 -15.195 -5.035 1 98.25 52 LYS B C 1
ATOM 1691 O O . LYS B 1 52 ? 1.236 -14.578 -4.281 1 98.25 52 LYS B O 1
ATOM 1696 N N . LYS B 1 53 ? -0.573 -15.789 -4.715 1 98 53 LYS B N 1
ATOM 1697 C CA . LYS B 1 53 ? -0.896 -15.953 -3.303 1 98 53 LYS B CA 1
ATOM 1698 C C . LYS B 1 53 ? -0.589 -17.375 -2.828 1 98 53 LYS B C 1
ATOM 1700 O O . LYS B 1 53 ? -0.935 -18.344 -3.502 1 98 53 LYS B O 1
ATOM 1705 N N . ASP B 1 54 ? 0.063 -17.406 -1.669 1 95.38 54 ASP B N 1
ATOM 1706 C CA . ASP B 1 54 ? 0.36 -18.672 -0.999 1 95.38 54 ASP B CA 1
ATOM 1707 C C . ASP B 1 54 ? 1.021 -19.656 -1.956 1 95.38 54 ASP B C 1
ATOM 1709 O O . ASP B 1 54 ? 0.728 -20.859 -1.923 1 95.38 54 ASP B O 1
ATOM 1713 N N . GLY B 1 55 ? 1.774 -19.125 -2.812 1 93.06 55 GLY B N 1
ATOM 1714 C CA . GLY B 1 55 ? 2.635 -19.922 -3.678 1 93.06 55 GLY B CA 1
ATOM 1715 C C . GLY B 1 55 ? 1.902 -20.516 -4.871 1 93.06 55 GLY B C 1
ATOM 1716 O O . GLY B 1 55 ? 2.523 -20.859 -5.875 1 93.06 55 GLY B O 1
ATOM 1717 N N . GLN B 1 56 ? 0.625 -20.516 -4.902 1 93.06 56 GLN B N 1
ATOM 1718 C CA . GLN B 1 56 ? -0.054 -21.297 -5.922 1 93.06 56 GLN B CA 1
ATOM 1719 C C . GLN B 1 56 ? -1.13 -20.484 -6.629 1 93.06 56 GLN B C 1
ATOM 1721 O O . GLN B 1 56 ? -1.266 -20.562 -7.852 1 93.06 56 GLN B O 1
ATOM 1726 N N . LYS B 1 57 ? -1.893 -19.734 -5.941 1 97.56 57 LYS B N 1
ATOM 1727 C CA . LYS B 1 57 ? -3.029 -19.031 -6.531 1 97.56 57 LYS B CA 1
ATOM 1728 C C . LYS B 1 57 ? -2.57 -17.844 -7.363 1 97.56 57 LYS B C 1
ATOM 1730 O O . LYS B 1 57 ? -1.905 -16.938 -6.852 1 97.56 57 LYS B O 1
ATOM 1735 N N . GLU B 1 58 ? -2.969 -17.875 -8.633 1 97.94 58 GLU B N 1
ATOM 1736 C CA . GLU B 1 58 ? -2.627 -16.766 -9.516 1 97.94 58 GLU B CA 1
ATOM 1737 C C . GLU B 1 58 ? -3.471 -15.539 -9.203 1 97.94 58 GLU B C 1
ATOM 1739 O O . GLU B 1 58 ? -4.699 -15.578 -9.312 1 97.94 58 GLU B O 1
ATOM 1744 N N . VAL B 1 59 ? -2.826 -14.492 -8.852 1 98.31 59 VAL B N 1
ATOM 1745 C CA . VAL B 1 59 ? -3.512 -13.258 -8.469 1 98.31 59 VAL B CA 1
ATOM 1746 C C . VAL B 1 59 ? -3.523 -12.289 -9.641 1 98.31 59 VAL B C 1
ATOM 1748 O O . VAL B 1 59 ? -4.57 -11.734 -9.984 1 98.31 59 VAL B O 1
ATOM 1751 N N . PHE B 1 60 ? -2.365 -12.102 -10.211 1 97.94 60 PHE B N 1
ATOM 1752 C CA . PHE B 1 60 ? -2.197 -11.133 -11.281 1 97.94 60 PHE B CA 1
ATOM 1753 C C . PHE B 1 60 ? -1.017 -11.5 -12.172 1 97.94 60 PHE B C 1
ATOM 1755 O O . PHE B 1 60 ? -0.022 -12.047 -11.695 1 97.94 60 PHE B O 1
ATOM 1762 N N . LEU B 1 61 ? -1.202 -11.219 -13.453 1 97.31 61 LEU B N 1
ATOM 1763 C CA . LEU B 1 61 ? -0.138 -11.445 -14.43 1 97.31 61 LEU B CA 1
ATOM 1764 C C . LEU B 1 61 ? -0.081 -10.305 -15.445 1 97.31 61 LEU B C 1
ATOM 1766 O O . LEU B 1 61 ? -1.113 -9.891 -15.977 1 97.31 61 LEU B O 1
ATOM 1770 N N . TYR B 1 62 ? 1.127 -9.805 -15.555 1 97.06 62 TYR B N 1
ATOM 1771 C CA . TYR B 1 62 ? 1.396 -8.812 -16.594 1 97.06 62 TYR B CA 1
ATOM 1772 C C . TYR B 1 62 ? 2.422 -9.328 -17.594 1 97.06 62 TYR B C 1
ATOM 1774 O O . TYR B 1 62 ? 3.545 -9.672 -17.219 1 97.06 62 TYR B O 1
ATOM 1782 N N . ALA B 1 63 ? 2.021 -9.32 -18.797 1 93.56 63 ALA B N 1
ATOM 1783 C CA . ALA B 1 63 ? 2.904 -9.75 -19.875 1 93.56 63 ALA B CA 1
ATOM 1784 C C . ALA B 1 63 ? 2.789 -8.812 -21.078 1 93.56 63 ALA B C 1
ATOM 1786 O O . ALA B 1 63 ? 1.954 -9.031 -21.953 1 93.56 63 ALA B O 1
ATOM 1787 N N . GLY B 1 64 ? 3.738 -7.879 -21.156 1 86.12 64 GLY B N 1
ATOM 1788 C CA . GLY B 1 64 ? 3.748 -6.988 -22.312 1 86.12 64 GLY B CA 1
ATOM 1789 C C . GLY B 1 64 ? 2.447 -6.23 -22.484 1 86.12 64 GLY B C 1
ATOM 1790 O O . GLY B 1 64 ? 1.941 -6.113 -23.609 1 86.12 64 GLY B O 1
ATOM 1791 N N . GLY B 1 65 ? 1.814 -5.922 -21.469 1 86.94 65 GLY B N 1
ATOM 1792 C CA . GLY B 1 65 ? 0.584 -5.152 -21.562 1 86.94 65 GLY B CA 1
ATOM 1793 C C . GLY B 1 65 ? -0.663 -6 -21.391 1 86.94 65 GLY B C 1
ATOM 1794 O O . GLY B 1 65 ? -1.76 -5.469 -21.203 1 86.94 65 GLY B O 1
ATOM 1795 N N . GLU B 1 66 ? -0.548 -7.27 -21.484 1 90.19 66 GLU B N 1
ATOM 1796 C CA . GLU B 1 66 ? -1.694 -8.156 -21.328 1 90.19 66 GLU B CA 1
ATOM 1797 C C . GLU B 1 66 ? -1.916 -8.523 -19.859 1 90.19 66 GLU B C 1
ATOM 1799 O O . GLU B 1 66 ? -0.964 -8.828 -19.141 1 90.19 66 GLU B O 1
ATOM 1804 N N . THR B 1 67 ? -3.162 -8.32 -19.438 1 92.44 67 THR B N 1
ATOM 1805 C CA . THR B 1 67 ? -3.582 -8.68 -18.078 1 92.44 67 THR B CA 1
ATOM 1806 C C . THR B 1 67 ? -4.91 -9.43 -18.109 1 92.44 67 THR B C 1
ATOM 1808 O O . THR B 1 67 ? -5.48 -9.656 -19.188 1 92.44 67 THR B O 1
ATOM 1811 N N . TYR B 1 68 ? -5.387 -9.836 -16.984 1 88.44 68 TYR B N 1
ATOM 1812 C CA . TYR B 1 68 ? -6.645 -10.57 -16.906 1 88.44 68 TYR B CA 1
ATOM 1813 C C . TYR B 1 68 ? -7.828 -9.664 -17.219 1 88.44 68 TYR B C 1
ATOM 1815 O O . TYR B 1 68 ? -8.891 -10.133 -17.625 1 88.44 68 TYR B O 1
ATOM 1823 N N . SER B 1 69 ? -7.602 -8.406 -17.047 1 83.94 69 SER B N 1
ATOM 1824 C CA . SER B 1 69 ? -8.672 -7.457 -17.312 1 83.94 69 SER B CA 1
ATOM 1825 C C . SER B 1 69 ? -8.836 -7.227 -18.812 1 83.94 69 SER B C 1
ATOM 1827 O O . SER B 1 69 ? -9.844 -6.66 -19.25 1 83.94 69 SER B O 1
ATOM 1829 N N . ASN B 1 70 ? -7.898 -7.684 -19.531 1 86.12 70 ASN B N 1
ATOM 1830 C CA . ASN B 1 70 ? -8.016 -7.469 -20.969 1 86.12 70 ASN B CA 1
ATOM 1831 C C . ASN B 1 70 ? -7.82 -8.766 -21.75 1 86.12 70 ASN B C 1
ATOM 1833 O O . ASN B 1 70 ? -7.184 -8.773 -22.812 1 86.12 70 ASN B O 1
ATOM 1837 N N . GLY B 1 71 ? -8.289 -9.891 -21.297 1 79.44 71 GLY B N 1
ATOM 1838 C CA . GLY B 1 71 ? -8.438 -11.062 -22.156 1 79.44 71 GLY B CA 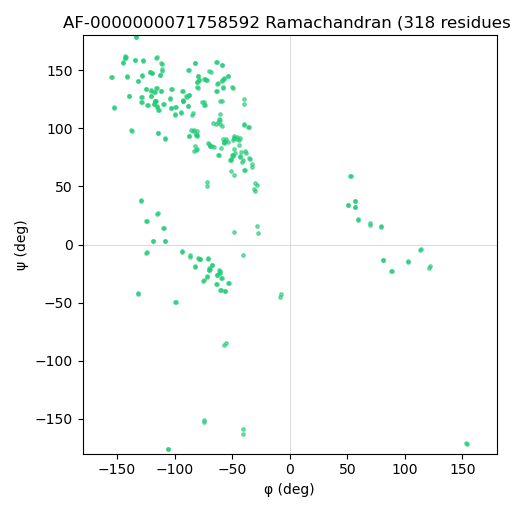1
ATOM 1839 C C . GLY B 1 71 ? -7.648 -12.258 -21.656 1 79.44 71 GLY B C 1
ATOM 1840 O O . GLY B 1 71 ? -7.863 -13.383 -22.125 1 79.44 71 GLY B O 1
ATOM 1841 N N . ARG B 1 72 ? -6.699 -12.078 -20.859 1 83.88 72 ARG B N 1
ATOM 1842 C CA . ARG B 1 72 ? -5.957 -13.227 -20.359 1 83.88 72 ARG B CA 1
ATOM 1843 C C . ARG B 1 72 ? -6.816 -14.078 -19.422 1 83.88 72 ARG B C 1
ATOM 1845 O O . ARG B 1 72 ? -7.699 -13.555 -18.75 1 83.88 72 ARG B O 1
ATOM 1852 N N . MET B 1 73 ? -6.496 -15.391 -19.469 1 87.5 73 MET B N 1
ATOM 1853 C CA . MET B 1 73 ? -7.238 -16.328 -18.625 1 87.5 73 MET B CA 1
ATOM 1854 C C . MET B 1 73 ? -6.32 -16.969 -17.578 1 87.5 73 MET B C 1
ATOM 1856 O O . MET B 1 73 ? -5.098 -16.875 -17.688 1 87.5 73 MET B O 1
ATOM 1860 N N . GLY B 1 74 ? -6.961 -17.531 -16.531 1 92.38 74 GLY B N 1
ATOM 1861 C CA . GLY B 1 74 ? -6.176 -18.328 -15.602 1 92.38 74 GLY B CA 1
ATOM 1862 C C . GLY B 1 74 ? -6.07 -17.719 -14.219 1 92.38 74 GLY B C 1
ATOM 1863 O O . GLY B 1 74 ? -5.5 -18.312 -13.305 1 92.38 74 GLY B O 1
ATOM 1864 N N . GLN B 1 75 ? -6.582 -16.562 -14.047 1 96.25 75 GLN B N 1
ATOM 1865 C CA . GLN B 1 75 ? -6.605 -15.977 -12.719 1 96.25 75 GLN B CA 1
ATOM 1866 C C . GLN B 1 75 ? -7.445 -16.812 -11.758 1 96.25 75 GLN B C 1
ATOM 1868 O O . GLN B 1 75 ? -8.477 -17.359 -12.148 1 96.25 75 GLN B O 1
ATOM 1873 N N . ASP B 1 76 ? -6.945 -16.969 -10.531 1 97.56 76 ASP B N 1
ATOM 1874 C CA . ASP B 1 76 ? -7.754 -17.641 -9.523 1 97.56 76 ASP B CA 1
ATOM 1875 C C . ASP B 1 76 ? -9.102 -16.938 -9.336 1 97.56 76 ASP B C 1
ATOM 1877 O O . ASP B 1 76 ? -9.164 -15.711 -9.328 1 97.56 76 ASP B O 1
ATOM 1881 N N . ALA B 1 77 ? -10.133 -17.734 -9.117 1 96.56 77 ALA B N 1
ATOM 1882 C CA . ALA B 1 77 ? -11.5 -17.219 -9.016 1 96.56 77 ALA B CA 1
ATOM 1883 C C . ALA B 1 77 ? -11.617 -16.219 -7.879 1 96.56 77 ALA B C 1
ATOM 1885 O O . ALA B 1 77 ? -12.414 -15.273 -7.953 1 96.56 77 ALA B O 1
ATOM 1886 N N . GLN B 1 78 ? -10.867 -16.312 -6.898 1 97.31 78 GLN B N 1
ATOM 1887 C CA . GLN B 1 78 ? -10.906 -15.438 -5.734 1 97.31 78 GLN B CA 1
ATOM 1888 C C . GLN B 1 78 ? -10.625 -13.984 -6.137 1 97.31 78 GLN B C 1
ATOM 1890 O O . GLN B 1 78 ? -11.078 -13.055 -5.465 1 97.31 78 GLN B O 1
ATOM 1895 N N . PHE B 1 79 ? -9.992 -13.789 -7.238 1 97.44 79 PHE B N 1
ATOM 1896 C CA . PHE B 1 79 ? -9.445 -12.469 -7.531 1 97.44 79 PHE B CA 1
ATOM 1897 C C . PHE B 1 79 ? -10.07 -11.898 -8.797 1 97.44 79 PHE B C 1
ATOM 1899 O O . PHE B 1 79 ? -9.695 -10.812 -9.25 1 97.44 79 PHE B O 1
ATOM 1906 N N . THR B 1 80 ? -11.008 -12.633 -9.359 1 94.75 80 THR B N 1
ATOM 1907 C CA . THR B 1 80 ? -11.586 -12.227 -10.633 1 94.75 80 THR B CA 1
ATOM 1908 C C . THR B 1 80 ? -12.25 -10.852 -10.516 1 94.75 80 THR B C 1
ATOM 1910 O O . THR B 1 80 ? -13.047 -10.625 -9.609 1 94.75 80 THR B O 1
ATOM 1913 N N . ASN B 1 81 ? -11.82 -9.93 -11.352 1 92 81 ASN B N 1
ATOM 1914 C CA . ASN B 1 81 ? -12.398 -8.602 -11.508 1 92 81 ASN B CA 1
ATOM 1915 C C . ASN B 1 81 ? -12.141 -7.727 -10.281 1 92 81 ASN B C 1
ATOM 1917 O O . ASN B 1 81 ? -12.836 -6.738 -10.062 1 92 81 ASN B O 1
ATOM 1921 N N . ARG B 1 82 ? -11.172 -8.078 -9.43 1 95.38 82 ARG B N 1
ATOM 1922 C CA . ARG B 1 82 ? -10.953 -7.332 -8.195 1 95.38 82 ARG B CA 1
ATOM 1923 C C . ARG B 1 82 ? -9.508 -6.84 -8.102 1 95.38 82 ARG B C 1
ATOM 1925 O O . ARG B 1 82 ? -9.156 -6.102 -7.176 1 95.38 82 ARG B O 1
ATOM 1932 N N . VAL B 1 83 ? -8.641 -7.262 -9.039 1 96.56 83 VAL B N 1
ATOM 1933 C CA . VAL B 1 83 ? -7.219 -6.945 -8.93 1 96.56 83 VAL B CA 1
ATOM 1934 C C . VAL B 1 83 ? -6.773 -6.145 -10.148 1 96.56 83 VAL B C 1
ATOM 1936 O O . VAL B 1 83 ? -7.121 -6.488 -11.281 1 96.56 83 VAL B O 1
ATOM 1939 N N . SER B 1 84 ? -6.105 -5.121 -9.914 1 94.38 84 SER B N 1
ATOM 1940 C CA . SER B 1 84 ? -5.539 -4.312 -10.992 1 94.38 84 SER B CA 1
ATOM 1941 C C . SER B 1 84 ? -4.156 -3.787 -10.625 1 94.38 84 SER B C 1
ATOM 1943 O O . SER B 1 84 ? -3.768 -3.822 -9.453 1 94.38 84 SER B O 1
ATOM 1945 N N . HIS B 1 85 ? -3.414 -3.375 -11.641 1 95.44 85 HIS B N 1
ATOM 1946 C CA . HIS B 1 85 ? -2.133 -2.707 -11.445 1 95.44 85 HIS B CA 1
ATOM 1947 C C . HIS B 1 85 ? -2.246 -1.209 -11.719 1 95.44 85 HIS B C 1
ATOM 1949 O O . HIS B 1 85 ? -3.352 -0.679 -11.844 1 95.44 85 HIS B O 1
ATOM 1955 N N . PHE B 1 86 ? -1.08 -0.522 -11.648 1 93.62 86 PHE B N 1
ATOM 1956 C CA . PHE B 1 86 ? -1.003 0.912 -11.906 1 93.62 86 PHE B CA 1
ATOM 1957 C C . PHE B 1 86 ? -0.184 1.196 -13.156 1 93.62 86 PHE B C 1
ATOM 1959 O O . PHE B 1 86 ? 1.035 1.367 -13.086 1 93.62 86 PHE B O 1
ATOM 1966 N N . PRO B 1 87 ? -0.868 1.351 -14.266 1 93.81 87 PRO B N 1
ATOM 1967 C CA . PRO B 1 87 ? -0.168 1.445 -15.547 1 93.81 87 PRO B CA 1
ATOM 1968 C C . PRO B 1 87 ? 0.872 2.564 -15.578 1 93.81 87 PRO B C 1
ATOM 1970 O O . PRO B 1 87 ? 1.973 2.377 -16.094 1 93.81 87 PRO B O 1
ATOM 1973 N N . GLU B 1 88 ? 0.58 3.646 -15.031 1 91.12 88 GLU B N 1
ATOM 1974 C CA . GLU B 1 88 ? 1.477 4.797 -15.086 1 91.12 88 GLU B CA 1
ATOM 1975 C C . GLU B 1 88 ? 2.734 4.555 -14.258 1 91.12 88 GLU B C 1
ATOM 1977 O O . GLU B 1 88 ? 3.746 5.238 -14.438 1 91.12 88 GLU B O 1
ATOM 1982 N N . GLU B 1 89 ? 2.627 3.65 -13.359 1 93.81 89 GLU B N 1
ATOM 1983 C CA . GLU B 1 89 ? 3.734 3.414 -12.438 1 93.81 89 GLU B CA 1
ATOM 1984 C C . GLU B 1 89 ? 4.742 2.43 -13.031 1 93.81 89 GLU B C 1
ATOM 1986 O O . GLU B 1 89 ? 5.867 2.316 -12.539 1 93.81 89 GLU B O 1
ATOM 1991 N N . LEU B 1 90 ? 4.441 1.798 -14.125 1 96.38 90 LEU B N 1
ATOM 1992 C CA . LEU B 1 90 ? 5.312 0.809 -14.75 1 96.38 90 LEU B CA 1
ATOM 1993 C C . LEU B 1 90 ? 6.613 1.449 -15.227 1 96.38 90 LEU B C 1
ATOM 1995 O O . LEU B 1 90 ? 7.676 0.831 -15.148 1 96.38 90 LEU B O 1
ATOM 1999 N N . SER B 1 91 ? 6.5 2.643 -15.633 1 95.25 91 SER B N 1
ATOM 2000 C CA . SER B 1 91 ? 7.691 3.322 -16.141 1 95.25 91 SER B CA 1
ATOM 2001 C C . SER B 1 91 ? 8.656 3.648 -15.008 1 95.25 91 SER B C 1
ATOM 2003 O O . SER B 1 91 ? 9.805 4.02 -15.25 1 95.25 91 SER B O 1
ATOM 2005 N N . HIS B 1 92 ? 8.203 3.502 -13.758 1 93.06 92 HIS B N 1
ATOM 2006 C CA . HIS B 1 92 ? 9.047 3.768 -12.594 1 93.06 92 HIS B CA 1
ATOM 2007 C C . HIS B 1 92 ? 9.398 2.477 -11.867 1 93.06 92 HIS B C 1
ATOM 2009 O O . HIS B 1 92 ? 9.797 2.508 -10.695 1 93.06 92 HIS B O 1
ATOM 2015 N N . GLY B 1 93 ? 9.172 1.345 -12.516 1 94.31 93 GLY B N 1
ATOM 2016 C CA . GLY B 1 93 ? 9.57 0.056 -11.969 1 94.31 93 GLY B CA 1
ATOM 2017 C C . GLY B 1 93 ? 8.617 -0.464 -10.914 1 94.31 93 GLY B C 1
ATOM 2018 O O . GLY B 1 93 ? 8.977 -1.326 -10.109 1 94.31 93 GLY B O 1
ATOM 2019 N N . ASN B 1 94 ? 7.453 0.139 -10.898 1 93.44 94 ASN B N 1
ATOM 2020 C CA . ASN B 1 94 ? 6.457 -0.194 -9.883 1 93.44 94 ASN B CA 1
ATOM 2021 C C . ASN B 1 94 ? 5.402 -1.151 -10.43 1 93.44 94 ASN B C 1
ATOM 2023 O O . ASN B 1 94 ? 4.68 -0.817 -11.367 1 93.44 94 ASN B O 1
ATOM 2027 N N . SER B 1 95 ? 5.387 -2.344 -9.766 1 95.75 95 SER B N 1
ATOM 2028 C CA . SER B 1 95 ? 4.445 -3.379 -10.18 1 95.75 95 SER B CA 1
ATOM 2029 C C . SER B 1 95 ? 3.418 -3.666 -9.094 1 95.75 95 SER B C 1
ATOM 2031 O O . SER B 1 95 ? 2.877 -4.77 -9.016 1 95.75 95 SER B O 1
ATOM 2033 N N . SER B 1 96 ? 3.154 -2.701 -8.273 1 94.5 96 SER B N 1
ATOM 2034 C CA . SER B 1 96 ? 2.152 -2.865 -7.223 1 94.5 96 SER B CA 1
ATOM 2035 C C . SER B 1 96 ? 0.786 -3.201 -7.809 1 94.5 96 SER B C 1
ATOM 2037 O O . SER B 1 96 ? 0.498 -2.863 -8.961 1 94.5 96 SER B O 1
ATOM 2039 N N . ILE B 1 97 ? 0.006 -3.869 -6.965 1 96.81 97 ILE B N 1
ATOM 2040 C CA . ILE B 1 97 ? -1.371 -4.16 -7.348 1 96.81 97 ILE B CA 1
ATOM 2041 C C . ILE B 1 97 ? -2.324 -3.682 -6.254 1 96.81 97 ILE B C 1
ATOM 2043 O O . ILE B 1 97 ? -1.9 -3.408 -5.129 1 96.81 97 ILE B O 1
ATOM 2047 N N . ILE B 1 98 ? -3.535 -3.484 -6.66 1 96.06 98 ILE B N 1
ATOM 2048 C CA . ILE B 1 98 ? -4.605 -3.172 -5.723 1 96.06 98 ILE B CA 1
ATOM 2049 C C . ILE B 1 98 ? -5.656 -4.281 -5.75 1 96.06 98 ILE B C 1
ATOM 2051 O O . ILE B 1 98 ? -6.074 -4.723 -6.82 1 96.06 98 ILE B O 1
ATOM 2055 N N . ILE B 1 99 ? -5.926 -4.871 -4.582 1 96.88 99 ILE B N 1
ATOM 2056 C CA . ILE B 1 99 ? -7.047 -5.785 -4.402 1 96.88 99 ILE B CA 1
ATOM 2057 C C . ILE B 1 99 ? -8.258 -5.023 -3.865 1 96.88 99 ILE B C 1
ATOM 2059 O O . ILE B 1 99 ? -8.227 -4.523 -2.736 1 96.88 99 ILE B O 1
ATOM 2063 N N . ARG B 1 100 ? -9.234 -4.949 -4.66 1 94.81 100 ARG B N 1
ATOM 2064 C CA . ARG B 1 100 ? -10.422 -4.184 -4.293 1 94.81 100 ARG B CA 1
ATOM 2065 C C . ARG B 1 100 ? -11.305 -4.969 -3.328 1 94.81 100 ARG B C 1
ATOM 2067 O O . ARG B 1 100 ? -11.461 -6.184 -3.471 1 94.81 100 ARG B O 1
ATOM 2074 N N . ASP B 1 101 ? -11.859 -4.23 -2.377 1 91.81 101 ASP B N 1
ATOM 2075 C CA . ASP B 1 101 ? -12.812 -4.805 -1.435 1 91.81 101 ASP B CA 1
ATOM 2076 C C . ASP B 1 101 ? -12.234 -6.047 -0.759 1 91.81 101 ASP B C 1
ATOM 2078 O O . ASP B 1 101 ? -12.82 -7.125 -0.818 1 91.81 101 ASP B O 1
ATOM 2082 N N . ALA B 1 102 ? -11.148 -5.809 -0.107 1 94.06 102 ALA B N 1
ATOM 2083 C CA . ALA B 1 102 ? -10.414 -6.922 0.499 1 94.06 102 ALA B CA 1
ATOM 2084 C C . ALA B 1 102 ? -11.305 -7.691 1.476 1 94.06 102 ALA B C 1
ATOM 2086 O O . ALA B 1 102 ? -12.07 -7.094 2.232 1 94.06 102 ALA B O 1
ATOM 2087 N N . GLU B 1 103 ? -11.211 -8.969 1.365 1 94.94 103 GLU B N 1
ATOM 2088 C CA . GLU B 1 103 ? -11.93 -9.898 2.234 1 94.94 103 GLU B CA 1
ATOM 2089 C C . GLU B 1 103 ? -10.961 -10.656 3.141 1 94.94 103 GLU B C 1
ATOM 2091 O O . GLU B 1 103 ? -9.781 -10.805 2.816 1 94.94 103 GLU B O 1
ATOM 2096 N N . VAL B 1 104 ? -11.469 -11.117 4.227 1 91.19 104 VAL B N 1
ATOM 2097 C CA . VAL B 1 104 ? -10.656 -11.891 5.164 1 91.19 104 VAL B CA 1
ATOM 2098 C C . VAL B 1 104 ? -9.977 -13.047 4.434 1 91.19 104 VAL B C 1
ATOM 2100 O O . VAL B 1 104 ? -8.828 -13.383 4.727 1 91.19 104 VAL B O 1
ATOM 2103 N N . ALA B 1 105 ? -10.664 -13.57 3.438 1 95.25 105 ALA B N 1
ATOM 2104 C CA . ALA B 1 105 ? -10.133 -14.703 2.676 1 95.25 105 ALA B CA 1
ATOM 2105 C C . ALA B 1 105 ? -8.906 -14.289 1.864 1 95.25 105 ALA B C 1
ATOM 2107 O O . ALA B 1 105 ? -8.148 -15.141 1.391 1 95.25 105 ALA B O 1
ATOM 2108 N N . ASP B 1 106 ? -8.742 -13.055 1.685 1 96.75 106 ASP B N 1
ATOM 2109 C CA . ASP B 1 106 ? -7.602 -12.57 0.916 1 96.75 106 ASP B CA 1
ATOM 2110 C C . ASP B 1 106 ? -6.332 -12.57 1.762 1 96.75 106 ASP B C 1
ATOM 2112 O O . ASP B 1 106 ? -5.227 -12.43 1.232 1 96.75 106 ASP B O 1
ATOM 2116 N N . SER B 1 107 ? -6.441 -12.742 3.031 1 89.44 107 SER B N 1
ATOM 2117 C CA . SER B 1 107 ? -5.262 -12.805 3.887 1 89.44 107 SER B CA 1
ATOM 2118 C C . SER B 1 107 ? -4.328 -13.938 3.465 1 89.44 107 SER B C 1
ATOM 2120 O O . SER B 1 107 ? -4.785 -15.008 3.057 1 89.44 107 SER B O 1
ATOM 2122 N N . GLY B 1 108 ? -3.027 -13.617 3.547 1 89.5 108 GLY B N 1
ATOM 2123 C CA . GLY B 1 108 ? -2.059 -14.648 3.197 1 89.5 108 GLY B CA 1
ATOM 2124 C C . GLY B 1 108 ? -0.738 -14.078 2.713 1 89.5 108 GLY B C 1
ATOM 2125 O O . GLY B 1 108 ? -0.465 -12.891 2.887 1 89.5 108 GLY B O 1
ATOM 2126 N N . SER B 1 109 ? 0.058 -14.938 2.242 1 89.56 109 SER B N 1
ATOM 2127 C CA . SER B 1 109 ? 1.354 -14.547 1.693 1 89.56 109 SER B CA 1
ATOM 2128 C C . SER B 1 109 ? 1.27 -14.312 0.189 1 89.56 109 SER B C 1
ATOM 2130 O O . SER B 1 109 ? 0.663 -15.109 -0.534 1 89.56 109 SER B O 1
ATOM 2132 N N . TYR B 1 110 ? 1.802 -13.258 -0.187 1 93.44 110 TYR B N 1
ATOM 2133 C CA . TYR B 1 110 ? 1.843 -12.914 -1.603 1 93.44 110 TYR B CA 1
ATOM 2134 C C . TYR B 1 110 ? 3.281 -12.766 -2.088 1 93.44 110 TYR B C 1
ATOM 2136 O O . TYR B 1 110 ? 4.148 -12.305 -1.346 1 93.44 110 TYR B O 1
ATOM 2144 N N . THR B 1 111 ? 3.465 -13.117 -3.344 1 94.81 111 THR B N 1
ATOM 2145 C CA . THR B 1 111 ? 4.781 -12.984 -3.963 1 94.81 111 THR B CA 1
ATOM 2146 C C . THR B 1 111 ? 4.68 -12.234 -5.289 1 94.81 111 THR B C 1
ATOM 2148 O O . THR B 1 111 ? 3.859 -12.578 -6.141 1 94.81 111 THR B O 1
ATOM 2151 N N . CYS B 1 112 ? 5.41 -11.188 -5.344 1 96.69 112 CYS B N 1
ATOM 2152 C CA . CYS B 1 112 ? 5.641 -10.492 -6.609 1 96.69 112 CYS B CA 1
ATOM 2153 C C . CYS B 1 112 ? 6.914 -11 -7.281 1 96.69 112 CYS B C 1
ATOM 2155 O O . CYS B 1 112 ? 8 -10.922 -6.699 1 96.69 112 CYS B O 1
ATOM 2157 N N . ASP B 1 113 ? 6.754 -11.461 -8.539 1 96.25 113 ASP B N 1
ATOM 2158 C CA . ASP B 1 113 ? 7.871 -12.156 -9.164 1 96.25 113 ASP B CA 1
ATOM 2159 C C . ASP B 1 113 ? 8.188 -11.578 -10.539 1 96.25 113 ASP B C 1
ATOM 2161 O O . ASP B 1 113 ? 7.289 -11.422 -11.375 1 96.25 113 ASP B O 1
ATOM 2165 N N . PHE B 1 114 ? 9.469 -11.234 -10.688 1 96 114 PHE B N 1
ATOM 2166 C CA . PHE B 1 114 ? 10.039 -10.891 -11.984 1 96 114 PHE B CA 1
ATOM 2167 C C . PHE B 1 114 ? 10.969 -11.992 -12.477 1 96 114 PHE B C 1
ATOM 2169 O O . PHE B 1 114 ? 12.188 -11.922 -12.281 1 96 114 PHE B O 1
ATOM 2176 N N . PRO B 1 115 ? 10.391 -12.938 -13.242 1 95.44 115 PRO B N 1
ATOM 2177 C CA . PRO B 1 115 ? 11.195 -14.109 -13.594 1 95.44 115 PRO B CA 1
ATOM 2178 C C . PRO B 1 115 ? 12.453 -13.75 -14.383 1 95.44 115 PRO B C 1
ATOM 2180 O O . PRO B 1 115 ? 13.523 -14.312 -14.125 1 95.44 115 PRO B O 1
ATOM 2183 N N . HIS B 1 116 ? 12.359 -12.82 -15.281 1 95.19 116 HIS B N 1
ATOM 2184 C CA . HIS B 1 116 ? 13.5 -12.484 -16.125 1 95.19 116 HIS B CA 1
ATOM 2185 C C . HIS B 1 116 ? 14.539 -11.688 -15.352 1 95.19 116 HIS B C 1
ATOM 2187 O O . HIS B 1 116 ? 15.734 -11.758 -15.648 1 95.19 116 HIS B O 1
ATOM 2193 N N . LEU B 1 117 ? 14.188 -10.953 -14.453 1 93.19 117 LEU B N 1
ATOM 2194 C CA . LEU B 1 117 ? 15.102 -10.109 -13.688 1 93.19 117 LEU B CA 1
ATOM 2195 C C . LEU B 1 117 ? 15.555 -10.82 -12.414 1 93.19 117 LEU B C 1
ATOM 2197 O O . LEU B 1 117 ? 16.391 -10.305 -11.68 1 93.19 117 LEU B O 1
ATOM 2201 N N . GLU B 1 118 ? 14.977 -12.008 -12.141 1 92.19 118 GLU B N 1
ATOM 2202 C CA . GLU B 1 118 ? 15.297 -12.812 -10.969 1 92.19 118 GLU B CA 1
ATOM 2203 C C . GLU B 1 118 ? 15.078 -12.016 -9.68 1 92.19 118 GLU B C 1
ATOM 2205 O O . GLU B 1 118 ? 15.938 -12.008 -8.797 1 92.19 118 GLU B O 1
ATOM 2210 N N . GLN B 1 119 ? 14.102 -11.227 -9.641 1 90.25 119 GLN B N 1
ATOM 2211 C CA . GLN B 1 119 ? 13.734 -10.469 -8.453 1 90.25 119 GLN B CA 1
ATOM 2212 C C . GLN B 1 119 ? 12.359 -10.891 -7.938 1 90.25 119 GLN B C 1
ATOM 2214 O O . GLN B 1 119 ? 11.438 -11.125 -8.727 1 90.25 119 GLN B O 1
ATOM 2219 N N . LYS B 1 120 ? 12.305 -11.086 -6.551 1 89.88 120 LYS B N 1
ATOM 2220 C CA . LYS B 1 120 ? 11.055 -11.438 -5.875 1 89.88 120 LYS B CA 1
ATOM 2221 C C . LYS B 1 120 ? 10.828 -10.555 -4.648 1 89.88 120 LYS B C 1
ATOM 2223 O O . LYS B 1 120 ? 11.789 -10.148 -3.984 1 89.88 120 LYS B O 1
ATOM 2228 N N . SER B 1 121 ? 9.641 -10.219 -4.504 1 88.81 121 SER B N 1
ATOM 2229 C CA . SER B 1 121 ? 9.227 -9.555 -3.273 1 88.81 121 SER B CA 1
ATOM 2230 C C . SER B 1 121 ? 8.133 -10.344 -2.566 1 88.81 121 SER B C 1
ATOM 2232 O O . SER B 1 121 ? 7.309 -10.992 -3.215 1 88.81 121 SER B O 1
ATOM 2234 N N . TYR B 1 122 ? 8.117 -10.273 -1.273 1 87 122 TYR B N 1
ATOM 2235 C CA . TYR B 1 122 ? 7.18 -11.016 -0.438 1 87 122 TYR B CA 1
ATOM 2236 C C . TYR B 1 122 ? 6.332 -10.078 0.407 1 87 122 TYR B C 1
ATOM 2238 O O . TYR B 1 122 ? 6.863 -9.188 1.083 1 87 122 TYR B O 1
ATOM 2246 N N . ILE B 1 123 ? 5.039 -10.289 0.308 1 88.56 123 ILE B N 1
ATOM 2247 C CA . ILE B 1 123 ? 4.109 -9.461 1.067 1 88.56 123 ILE B CA 1
ATOM 2248 C C . ILE B 1 123 ? 3.197 -10.344 1.913 1 88.56 123 ILE B C 1
ATOM 2250 O O . ILE B 1 123 ? 2.707 -11.375 1.439 1 88.56 123 ILE B O 1
ATOM 2254 N N . TRP B 1 124 ? 3.061 -9.953 3.125 1 84.75 124 TRP B N 1
ATOM 2255 C CA . TRP B 1 124 ? 2.045 -10.547 3.988 1 84.75 124 TRP B CA 1
ATOM 2256 C C . TRP B 1 124 ? 0.849 -9.617 4.145 1 84.75 124 TRP B C 1
ATOM 2258 O O . TRP B 1 124 ? 0.975 -8.523 4.699 1 84.75 124 TRP B O 1
ATOM 2268 N N . LEU B 1 125 ? -0.266 -10.109 3.684 1 89.25 125 LEU B N 1
ATOM 2269 C CA . LEU B 1 125 ? -1.494 -9.336 3.801 1 89.25 125 LEU B CA 1
ATOM 2270 C C . LEU B 1 125 ? -2.381 -9.875 4.914 1 89.25 125 LEU B C 1
ATOM 2272 O O . LEU B 1 125 ? -2.641 -11.086 4.973 1 89.25 125 LEU B O 1
ATOM 2276 N N . VAL B 1 126 ? -2.711 -9.039 5.766 1 82.62 126 VAL B N 1
ATOM 2277 C CA . VAL B 1 126 ? -3.676 -9.367 6.812 1 82.62 126 VAL B CA 1
ATOM 2278 C C . VAL B 1 126 ? -4.93 -8.516 6.641 1 82.62 126 VAL B C 1
ATOM 2280 O O . VAL B 1 126 ? -4.859 -7.281 6.664 1 82.62 126 VAL B O 1
ATOM 2283 N N . VAL B 1 127 ? -6.016 -9.195 6.422 1 86.44 127 VAL B N 1
ATOM 2284 C CA . VAL B 1 127 ? -7.309 -8.523 6.336 1 86.44 127 VAL B CA 1
ATOM 2285 C C . VAL B 1 127 ? -8.148 -8.859 7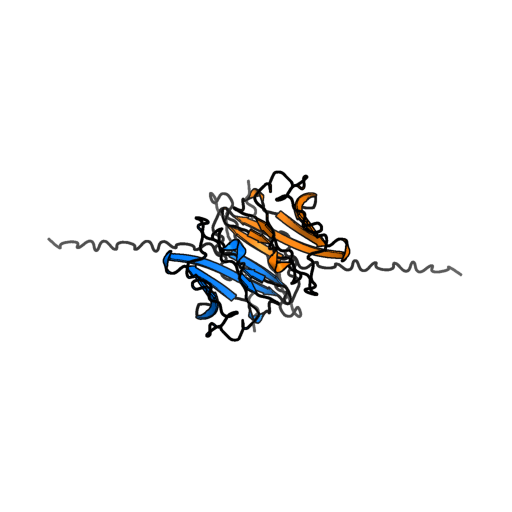.562 1 86.44 127 VAL B C 1
ATOM 2287 O O . VAL B 1 127 ? -8.375 -10.031 7.867 1 86.44 127 VAL B O 1
ATOM 2290 N N . SER B 1 128 ? -8.508 -7.828 8.25 1 77.06 128 SER B N 1
ATOM 2291 C CA . SER B 1 128 ? -9.242 -8.062 9.492 1 77.06 128 SER B CA 1
ATOM 2292 C C . SER B 1 128 ? -10.68 -7.566 9.383 1 77.06 128 SER B C 1
ATOM 2294 O O . SER B 1 128 ? -10.961 -6.613 8.648 1 77.06 128 SER B O 1
ATOM 2296 N N . GLU B 1 129 ? -11.516 -8.281 10.039 1 72.56 129 GLU B N 1
ATOM 2297 C CA . GLU B 1 129 ? -12.914 -7.855 10.117 1 72.56 129 GLU B CA 1
ATOM 2298 C C . GLU B 1 129 ? -13.062 -6.633 11.016 1 72.56 129 GLU B C 1
ATOM 2300 O O . GLU B 1 129 ? -14.055 -5.906 10.93 1 72.56 129 G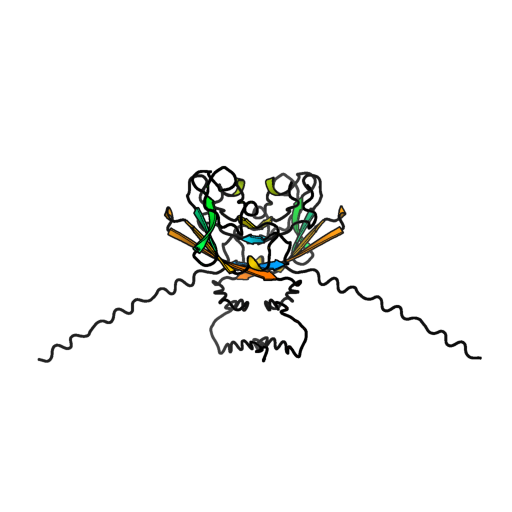LU B O 1
ATOM 2305 N N . TYR B 1 130 ? -12.133 -6.613 11.898 1 58.09 130 TYR B N 1
ATOM 2306 C CA . TYR B 1 130 ? -12.25 -5.539 12.875 1 58.09 130 TYR B CA 1
ATOM 2307 C C . TYR B 1 130 ? -11.148 -4.504 12.688 1 58.09 130 TYR B C 1
ATOM 2309 O O . TYR B 1 130 ? -10.164 -4.758 11.992 1 58.09 130 TYR B O 1
ATOM 2317 N N . ILE B 1 131 ? -11.453 -3.287 13.008 1 47.12 131 ILE B N 1
ATOM 2318 C CA . ILE B 1 131 ? -10.5 -2.188 12.961 1 47.12 131 ILE B CA 1
ATOM 2319 C C . ILE B 1 131 ? -9.32 -2.49 13.883 1 47.12 131 ILE B C 1
ATOM 2321 O O . ILE B 1 131 ? -9.508 -2.906 15.031 1 47.12 131 ILE B O 1
ATOM 2325 N N . ILE B 1 132 ? -8.258 -2.898 13.266 1 45.66 132 ILE B N 1
ATOM 2326 C CA . ILE B 1 132 ? -7.062 -3.133 14.07 1 45.66 132 ILE B CA 1
ATOM 2327 C C . ILE B 1 132 ? -6.508 -1.8 14.57 1 45.66 132 ILE B C 1
ATOM 2329 O O . ILE B 1 132 ? -6.285 -0.88 13.781 1 45.66 132 ILE B O 1
ATOM 2333 N N . ILE B 1 133 ? -6.996 -1.353 15.664 1 39.38 133 ILE B N 1
ATOM 2334 C CA . ILE B 1 133 ? -6.438 -0.159 16.281 1 39.38 133 ILE B CA 1
ATOM 2335 C C . ILE B 1 133 ? -4.973 -0.405 16.656 1 39.38 133 ILE B C 1
ATOM 2337 O O . ILE B 1 133 ? -4.656 -1.362 17.359 1 39.38 133 ILE B O 1
ATOM 2341 N N . SER B 1 134 ? -4.215 -0.342 15.562 1 40.28 134 SER B N 1
ATOM 2342 C CA . SER B 1 134 ? -2.818 -0.544 15.93 1 40.28 134 SER B CA 1
ATOM 2343 C C . SER B 1 134 ? -2.309 0.599 16.797 1 40.28 134 SER B C 1
ATOM 2345 O O . SER B 1 134 ? -2.477 1.771 16.453 1 40.28 134 SER B O 1
ATOM 2347 N N . PHE B 1 135 ? -2.572 0.478 18 1 35 135 PHE B N 1
ATOM 2348 C CA . PHE B 1 135 ? -1.85 1.422 18.844 1 35 135 PHE B CA 1
ATOM 2349 C C . PHE B 1 135 ? -0.363 1.423 18.5 1 35 135 PHE B C 1
ATOM 2351 O O . PHE B 1 135 ? 0.151 0.454 17.938 1 35 135 PHE B O 1
ATOM 2358 N N . GLY B 1 136 ? 0.179 2.578 18.391 1 36.75 136 GLY B N 1
ATOM 2359 C CA . GLY B 1 136 ? 1.598 2.748 18.125 1 36.75 136 GLY B CA 1
ATOM 2360 C C . GLY B 1 136 ? 2.375 1.447 18.172 1 36.75 136 GLY B C 1
ATOM 2361 O O . GLY B 1 136 ? 3.584 1.43 17.938 1 36.75 136 GLY B O 1
ATOM 2362 N N . PHE B 1 137 ? 2.162 0.509 19.125 1 33.84 137 PHE B N 1
ATOM 2363 C CA . PHE B 1 137 ? 3.021 -0.663 19.25 1 33.84 137 PHE B CA 1
ATOM 2364 C C . PHE B 1 137 ? 2.555 -1.772 18.312 1 33.84 137 PHE B C 1
ATOM 2366 O O . PHE B 1 137 ? 1.369 -1.864 17.984 1 33.84 137 PHE B O 1
ATOM 2373 N N . GLN B 1 138 ? 3.207 -2.174 17.266 1 37.03 138 GLN B N 1
ATOM 2374 C CA . GLN B 1 138 ? 2.982 -3.086 16.141 1 37.03 138 GLN B CA 1
ATOM 2375 C C . GLN B 1 138 ? 2.023 -4.207 16.531 1 37.03 138 GLN B C 1
ATOM 2377 O O . GLN B 1 138 ? 2.416 -5.375 16.594 1 37.03 138 GLN B O 1
ATOM 2382 N N . THR B 1 139 ? 1.21 -4.207 17.609 1 35.34 139 THR B N 1
ATOM 2383 C CA . THR B 1 139 ? 0.439 -5.418 17.859 1 35.34 139 THR B CA 1
ATOM 2384 C C . THR B 1 139 ? -0.835 -5.434 17.031 1 35.34 139 THR B C 1
ATOM 2386 O O . THR B 1 139 ? -1.619 -4.484 17.062 1 35.34 139 THR B O 1
ATOM 2389 N N . LEU B 1 140 ? -0.724 -5.805 15.773 1 33.28 140 LEU B N 1
ATOM 2390 C CA . LEU B 1 140 ? -1.989 -6.043 15.094 1 33.28 140 LEU B CA 1
ATOM 2391 C C . LEU B 1 140 ? -2.82 -7.086 15.836 1 33.28 140 LEU B C 1
ATOM 2393 O O . LEU B 1 140 ? -2.365 -8.211 16.047 1 33.28 140 LEU B O 1
ATOM 2397 N N . ILE B 1 141 ? -3.682 -6.664 16.828 1 34.41 141 ILE B N 1
ATOM 2398 C CA . ILE B 1 141 ? -4.633 -7.543 17.5 1 34.41 141 ILE B CA 1
ATOM 2399 C C . ILE B 1 141 ? -5.734 -7.953 16.531 1 34.41 141 ILE B C 1
ATOM 2401 O O . ILE B 1 141 ? -6.453 -7.098 16 1 34.41 141 ILE B O 1
ATOM 2405 N N . SER B 1 142 ? -5.578 -8.93 15.758 1 32 142 SER B N 1
ATOM 2406 C CA . SER B 1 142 ? -6.742 -9.453 15.055 1 32 142 SER B CA 1
ATOM 2407 C C . SER B 1 142 ? -7.801 -9.953 16.031 1 32 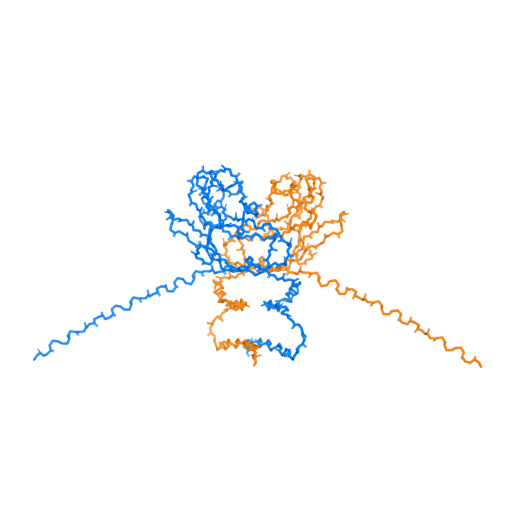142 SER B C 1
ATOM 2409 O O . SER B 1 142 ? -7.512 -10.766 16.906 1 32 142 SER B O 1
ATOM 2411 N N . PRO B 1 143 ? -8.984 -9.273 16.266 1 32.44 143 PRO B N 1
ATOM 2412 C CA . PRO B 1 143 ? -10.031 -9.898 17.062 1 32.44 143 PRO B CA 1
ATOM 2413 C C . PRO B 1 143 ? -10.453 -11.266 16.516 1 32.44 143 PRO B C 1
ATOM 2415 O O . PRO B 1 143 ? -10.883 -11.367 15.367 1 32.44 143 PRO B O 1
ATOM 2418 N N . LYS B 1 144 ? -10.086 -12.445 16.719 1 32.5 144 LYS B N 1
ATOM 2419 C CA . LYS B 1 144 ? -11.055 -13.539 16.594 1 32.5 144 LYS B CA 1
ATOM 2420 C C . LYS B 1 144 ? -12.398 -13.148 17.188 1 32.5 144 LYS B C 1
ATOM 2422 O O . LYS B 1 144 ? -12.492 -12.164 17.938 1 32.5 144 LYS B O 1
ATOM 2427 N N . ALA B 1 145 ? -13.453 -14.25 17.531 1 31.75 145 ALA B N 1
ATOM 2428 C CA . ALA B 1 145 ? -14.609 -14.359 18.438 1 31.75 145 ALA B CA 1
ATOM 2429 C C . ALA B 1 145 ? -14.297 -13.75 19.797 1 31.75 145 ALA B C 1
ATOM 2431 O O . ALA B 1 145 ? -13.477 -14.281 20.547 1 31.75 145 ALA B O 1
ATOM 2432 N N . TRP B 1 146 ? -14.289 -12.648 20.141 1 33.06 146 TRP B N 1
ATOM 2433 C CA . TRP B 1 146 ? -14.156 -12.047 21.453 1 33.06 146 TRP B CA 1
ATOM 2434 C C . TRP B 1 146 ? -15.102 -12.711 22.453 1 33.06 146 TRP B C 1
ATOM 2436 O O . TRP B 1 146 ? -16.188 -12.195 22.719 1 33.06 146 TRP B O 1
ATOM 2446 N N . PHE B 1 147 ? -15.734 -13.703 22.312 1 31.03 147 PHE B N 1
ATOM 2447 C CA . PHE B 1 147 ? -16.422 -14.031 23.547 1 31.03 147 PHE B CA 1
ATOM 2448 C C . PHE B 1 147 ? -15.43 -14.125 24.703 1 31.03 147 PHE B C 1
ATOM 2450 O O . PHE B 1 147 ? -15.641 -13.531 25.766 1 31.03 147 PHE B O 1
ATOM 2457 N N . ASN B 1 148 ? -14.656 -15.164 25.125 1 30.55 148 ASN B N 1
ATOM 2458 C CA . ASN B 1 148 ? -14.156 -15.352 26.484 1 30.55 148 ASN B CA 1
ATOM 2459 C C . ASN B 1 148 ? -13 -14.398 26.797 1 30.55 148 ASN B C 1
ATOM 2461 O O . ASN B 1 148 ? -12.539 -13.672 25.906 1 30.55 148 ASN B O 1
ATOM 2465 N N . SER B 1 149 ? -11.805 -14.836 27.906 1 28.84 149 SER B N 1
ATOM 2466 C CA . SER B 1 149 ? -10.758 -14.219 28.703 1 28.84 149 SER B CA 1
ATOM 2467 C C . SER B 1 149 ? -9.586 -13.766 27.844 1 28.84 149 SER B C 1
ATOM 2469 O O . SER B 1 149 ? -8.719 -14.562 27.5 1 28.84 149 SER B O 1
ATOM 2471 N N . PHE B 1 150 ? -9.609 -13.148 26.922 1 31.19 150 PHE B N 1
ATOM 2472 C CA . PHE B 1 150 ? -8.375 -13.016 26.156 1 31.19 150 PHE B CA 1
ATOM 2473 C C . PHE B 1 150 ? -7.48 -11.945 26.766 1 31.19 150 PHE B C 1
ATOM 2475 O O . PHE B 1 150 ? -7.934 -10.836 27.062 1 31.19 150 PHE B O 1
ATOM 2482 N N . SER B 1 151 ? -6.438 -12.414 27.719 1 29.17 151 SER B N 1
ATOM 2483 C CA . SER B 1 151 ? -5.355 -11.594 28.25 1 29.17 151 SER B CA 1
ATOM 2484 C C . SER B 1 151 ? -4.402 -11.141 27.141 1 29.17 151 SER B C 1
ATOM 2486 O O . SER B 1 151 ? -4.133 -11.898 26.203 1 29.17 151 SER B O 1
ATOM 2488 N N . LEU B 1 152 ? -4.445 -9.977 26.719 1 31.94 152 LEU B N 1
ATOM 2489 C CA . LEU B 1 152 ? -3.527 -9.336 25.781 1 31.94 152 LEU B CA 1
ATOM 2490 C C . LEU B 1 152 ? -2.258 -8.883 26.5 1 31.94 152 LEU B C 1
ATOM 2492 O O . LEU B 1 152 ? -2.324 -8.133 27.469 1 31.94 152 LEU B O 1
ATOM 2496 N N . SER B 1 153 ? -1.236 -9.867 26.719 1 30.28 153 SER B N 1
ATOM 2497 C CA . SER B 1 153 ? -0.013 -9.375 27.344 1 30.28 153 SER B CA 1
ATOM 2498 C C . SER B 1 153 ? 0.932 -8.766 26.312 1 30.28 153 SER B C 1
ATOM 2500 O O . SER B 1 153 ? 1.14 -9.336 25.234 1 30.28 153 SER B O 1
ATOM 2502 N N . CYS B 1 154 ? 0.977 -7.531 26.125 1 34.47 154 CYS B N 1
ATOM 2503 C CA . CYS B 1 154 ? 1.962 -6.84 25.297 1 34.47 154 CYS B CA 1
ATOM 2504 C C . CYS B 1 154 ? 3.203 -6.492 26.109 1 34.47 154 CYS B C 1
ATOM 2506 O O . CYS B 1 154 ? 3.098 -5.93 27.203 1 34.47 154 CYS B O 1
ATOM 2508 N N . LYS B 1 155 ? 4.289 -7.387 26.109 1 30.03 155 LYS B N 1
ATOM 2509 C CA . LYS B 1 155 ? 5.523 -7.059 26.812 1 30.03 155 LYS B CA 1
ATOM 2510 C C . LYS B 1 155 ? 6.398 -6.121 25.984 1 30.03 155 LYS B C 1
ATOM 2512 O O . LYS B 1 155 ? 6.637 -6.375 24.812 1 30.03 155 LYS B O 1
ATOM 2517 N N . PHE B 1 156 ? 6.363 -4.797 26.234 1 30.83 156 PHE B N 1
ATOM 2518 C CA . PHE B 1 156 ? 7.281 -3.799 25.703 1 30.83 156 PHE B CA 1
ATOM 2519 C C . PHE B 1 156 ? 8.586 -3.779 26.5 1 30.83 156 PHE B C 1
ATOM 2521 O O . PHE B 1 156 ? 8.562 -3.729 27.734 1 30.83 156 PHE B O 1
ATOM 2528 N N . SER B 1 157 ? 9.555 -4.605 25.938 1 28.2 157 SER B N 1
ATOM 2529 C CA . SER B 1 157 ? 10.828 -4.539 26.656 1 28.2 157 SER B CA 1
ATOM 2530 C C . SER B 1 157 ? 11.406 -3.129 26.625 1 28.2 157 SER B C 1
ATOM 2532 O O . SER B 1 157 ? 11.398 -2.479 25.578 1 28.2 157 SER B O 1
ATOM 2534 N N . GLN B 1 158 ? 11.414 -2.408 27.672 1 28.19 158 GLN B N 1
ATOM 2535 C CA . GLN B 1 158 ? 12.102 -1.178 28.047 1 28.19 158 GLN B CA 1
ATOM 2536 C C . GLN B 1 158 ? 13.586 -1.258 27.734 1 28.19 158 GLN B C 1
ATOM 2538 O O . GLN B 1 158 ? 14.25 -2.238 28.078 1 28.19 158 GLN B O 1
ATOM 2543 N N . PHE B 1 159 ? 14.109 -0.792 26.531 1 26.97 159 PHE B N 1
ATOM 2544 C CA . PHE B 1 159 ? 15.539 -0.537 26.641 1 26.97 159 PHE B CA 1
ATOM 2545 C C . PHE B 1 159 ? 15.836 0.455 27.766 1 26.97 159 PHE B C 1
ATOM 2547 O O . PHE B 1 159 ? 15.234 1.533 27.812 1 26.97 159 PHE B O 1
ATOM 2554 N N . SER B 1 160 ? 15.992 -0.032 28.938 1 25.89 160 SER B N 1
ATOM 2555 C CA . SER B 1 160 ? 16.734 0.683 29.969 1 25.89 160 SER B CA 1
ATOM 2556 C C . SER B 1 160 ? 17.969 1.371 29.375 1 25.89 160 SER B C 1
ATOM 2558 O O . SER B 1 160 ? 18.734 0.755 28.641 1 25.89 160 SER B O 1
ATOM 2560 N N . ALA B 1 161 ? 18 2.797 29.672 1 24 161 ALA B N 1
ATOM 2561 C CA . ALA B 1 161 ? 19.312 3.414 29.875 1 24 161 ALA B CA 1
ATOM 2562 C C . ALA B 1 161 ? 20.031 2.812 31.094 1 24 161 ALA B C 1
ATOM 2564 O O . ALA B 1 161 ? 19.375 2.385 32.062 1 24 161 ALA B O 1
#

Nearest PDB structures (foldseek):
  3s4s-assembly2_H  TM=9.131E-01  e=3.703E-10  Homo sapiens
  6x4g-assembly1_C  TM=8.114E-01  e=2.472E-08  Homo sapiens
  6x4t-assembly2_C  TM=8.093E-01  e=1.158E-07  Homo sapiens
  2w9l-assembly2_O  TM=7.863E-01  e=2.020E-07  Homo sapiens
  3b9k-assembly2_F  TM=7.107E-01  e=2.878E-06  Mus musculus

Organism: Lates calcarifer (NCBI:txid8187)